Protein AF-A0AAV7S8W4-F1 (afdb_monomer_lite)

Structure (mmCIF, N/CA/C/O backbone):
data_AF-A0AAV7S8W4-F1
#
_entry.id   AF-A0AAV7S8W4-F1
#
loop_
_atom_site.group_PDB
_atom_site.id
_atom_site.type_symbol
_atom_site.label_atom_id
_atom_site.label_alt_id
_atom_site.label_comp_id
_atom_site.label_asym_id
_atom_site.label_entity_id
_atom_site.label_seq_id
_atom_site.pdbx_PDB_ins_code
_atom_site.Cartn_x
_atom_site.Cartn_y
_atom_site.Cartn_z
_atom_site.occupancy
_atom_site.B_iso_or_equiv
_atom_site.auth_seq_id
_atom_site.auth_comp_id
_atom_site.auth_asym_id
_atom_site.auth_atom_id
_atom_site.pdbx_PDB_model_num
ATOM 1 N N . MET A 1 1 ? 20.329 -36.989 3.724 1.00 53.22 1 MET A N 1
ATOM 2 C CA . MET A 1 1 ? 20.833 -35.812 2.983 1.00 53.22 1 MET A CA 1
ATOM 3 C C . MET A 1 1 ? 22.080 -35.311 3.698 1.00 53.22 1 MET A C 1
ATOM 5 O O . MET A 1 1 ? 21.966 -34.797 4.799 1.00 53.22 1 MET A O 1
ATOM 9 N N . HIS A 1 2 ? 23.264 -35.614 3.162 1.00 46.91 2 HIS A N 1
ATOM 10 C CA . HIS A 1 2 ? 24.560 -35.291 3.770 1.00 46.91 2 HIS A CA 1
ATOM 11 C C . HIS A 1 2 ? 25.061 -33.942 3.246 1.00 46.91 2 HIS A C 1
ATOM 13 O O . HIS A 1 2 ? 25.363 -33.814 2.063 1.00 46.91 2 HIS A O 1
ATOM 19 N N . THR A 1 3 ? 25.165 -32.946 4.121 1.00 57.41 3 THR A N 1
ATOM 20 C CA . THR A 1 3 ? 25.827 -31.671 3.828 1.00 57.41 3 THR A CA 1
ATOM 21 C C . THR A 1 3 ? 27.307 -31.786 4.183 1.00 57.41 3 THR A C 1
ATOM 23 O O . THR A 1 3 ? 27.656 -31.906 5.356 1.00 57.41 3 THR A O 1
ATOM 26 N N . LYS A 1 4 ? 28.176 -31.775 3.167 1.00 61.81 4 LYS A N 1
ATOM 27 C CA . LYS A 1 4 ? 29.631 -31.656 3.340 1.00 61.81 4 LYS A CA 1
ATOM 28 C C . LYS A 1 4 ? 29.980 -30.234 3.814 1.00 61.81 4 LYS A C 1
ATOM 30 O O . LYS A 1 4 ? 29.488 -29.285 3.205 1.00 61.81 4 LYS A O 1
ATOM 35 N N . PRO A 1 5 ? 30.830 -30.066 4.840 1.00 67.44 5 PRO A N 1
ATOM 36 C CA . PRO A 1 5 ? 31.349 -28.755 5.214 1.00 67.44 5 PRO A CA 1
ATOM 37 C C . PRO A 1 5 ? 32.408 -28.291 4.199 1.00 67.44 5 PRO A C 1
ATOM 39 O O . PRO A 1 5 ? 33.306 -29.056 3.843 1.00 67.44 5 PRO A O 1
ATOM 42 N N . MET A 1 6 ? 32.297 -27.045 3.724 1.00 61.41 6 MET A N 1
ATOM 43 C CA . MET A 1 6 ? 33.371 -26.372 2.986 1.00 61.41 6 MET A CA 1
ATOM 44 C C . MET A 1 6 ? 34.471 -25.974 3.972 1.00 61.41 6 MET A C 1
ATOM 46 O O . MET A 1 6 ? 34.206 -25.270 4.946 1.00 61.41 6 MET A O 1
ATOM 50 N N . GLY A 1 7 ? 35.687 -26.455 3.718 1.00 66.81 7 GLY A N 1
ATOM 51 C CA . GLY A 1 7 ? 36.888 -26.050 4.442 1.00 66.81 7 GLY A CA 1
ATOM 52 C C . GLY A 1 7 ? 37.357 -24.637 4.065 1.00 66.81 7 GLY A C 1
ATOM 53 O O . GLY A 1 7 ? 36.869 -24.066 3.085 1.00 66.81 7 GLY A O 1
ATOM 54 N N . PRO A 1 8 ? 38.287 -24.070 4.853 1.00 66.62 8 PRO A N 1
ATOM 55 C CA . PRO A 1 8 ? 38.781 -22.713 4.673 1.00 66.62 8 PRO A CA 1
ATOM 56 C C . PRO A 1 8 ? 39.646 -22.581 3.412 1.00 66.62 8 PRO A C 1
ATOM 58 O O . PRO A 1 8 ? 40.368 -23.498 3.023 1.00 66.62 8 PRO A O 1
ATOM 61 N N . LEU A 1 9 ? 39.519 -21.419 2.772 1.00 62.81 9 LEU A N 1
ATOM 62 C CA . LEU A 1 9 ? 40.219 -21.020 1.558 1.00 62.81 9 LEU A CA 1
ATOM 63 C C . LEU A 1 9 ? 41.680 -20.707 1.918 1.00 62.81 9 LEU A C 1
ATOM 65 O O . LEU A 1 9 ? 41.963 -19.662 2.495 1.00 62.81 9 LEU A O 1
ATOM 69 N N . GLU A 1 10 ? 42.579 -21.646 1.636 1.00 59.88 10 GLU A N 1
ATOM 70 C CA . GLU A 1 10 ? 44.024 -21.473 1.803 1.00 59.88 10 GLU A CA 1
ATOM 71 C C . GLU A 1 10 ? 44.540 -20.333 0.905 1.00 59.88 10 GLU A C 1
ATOM 73 O O . GLU A 1 10 ? 44.268 -20.295 -0.300 1.00 59.88 10 GLU A O 1
ATOM 78 N N . ASP A 1 11 ? 45.303 -19.418 1.508 1.00 61.19 11 ASP A N 1
ATOM 79 C CA . ASP A 1 11 ? 45.989 -18.303 0.858 1.00 61.19 11 ASP A CA 1
ATOM 80 C C . ASP A 1 11 ? 47.021 -18.813 -0.163 1.00 61.19 11 ASP A C 1
ATOM 82 O O . ASP A 1 11 ? 48.164 -19.165 0.147 1.00 61.19 11 ASP A O 1
ATOM 86 N N . GLY A 1 12 ? 46.601 -18.848 -1.427 1.00 60.50 12 GLY A N 1
ATOM 87 C CA . GLY A 1 12 ? 47.425 -19.221 -2.569 1.00 60.50 12 GLY A CA 1
ATOM 88 C C . GLY A 1 12 ? 48.535 -18.205 -2.836 1.00 60.50 12 GLY A C 1
ATOM 89 O O . GLY A 1 12 ? 48.339 -17.204 -3.526 1.00 60.50 12 GLY A O 1
ATOM 90 N N . LYS A 1 13 ? 49.737 -18.503 -2.339 1.00 71.56 13 LYS A N 1
ATOM 91 C CA . LYS A 1 13 ? 50.995 -17.870 -2.753 1.00 71.56 13 LYS A CA 1
ATOM 92 C C . LYS A 1 13 ? 51.147 -17.976 -4.284 1.00 71.56 13 LYS A C 1
ATOM 94 O O . LYS A 1 13 ? 51.080 -19.088 -4.812 1.00 71.56 13 LYS A O 1
ATOM 99 N N . PRO A 1 14 ? 51.362 -16.867 -5.018 1.00 73.19 14 PRO A N 1
ATOM 100 C CA . PRO A 1 14 ? 51.484 -16.923 -6.469 1.00 73.19 14 PRO A CA 1
ATOM 101 C C . PRO A 1 14 ? 52.743 -17.709 -6.878 1.00 73.19 14 PRO A C 1
ATOM 103 O O . PRO A 1 14 ? 53.791 -17.559 -6.238 1.00 73.19 14 PRO A O 1
ATOM 106 N N . PRO A 1 15 ? 52.670 -18.538 -7.936 1.00 73.38 15 PRO A N 1
ATOM 107 C CA . PRO A 1 15 ? 53.816 -19.303 -8.407 1.00 73.38 15 PRO A CA 1
ATOM 108 C C . PRO A 1 15 ? 54.928 -18.375 -8.932 1.00 73.38 15 PRO A C 1
ATOM 110 O O . PRO A 1 15 ? 54.644 -17.288 -9.451 1.00 73.38 15 PRO A O 1
ATOM 113 N N . PRO A 1 16 ? 56.205 -18.780 -8.805 1.00 69.56 16 PRO A N 1
ATOM 114 C CA . PRO A 1 16 ? 57.336 -17.999 -9.287 1.00 69.56 16 PRO A CA 1
ATOM 115 C C . PRO A 1 16 ? 57.263 -17.834 -10.809 1.00 69.56 16 PRO A C 1
ATOM 117 O O . PRO A 1 16 ? 57.054 -18.793 -11.552 1.00 69.56 16 PRO A O 1
ATOM 120 N N . ARG A 1 17 ? 57.437 -16.592 -11.271 1.00 64.19 17 ARG A N 1
ATOM 121 C CA . ARG A 1 17 ? 57.483 -16.243 -12.694 1.00 64.19 17 ARG A CA 1
ATOM 122 C C . ARG A 1 17 ? 58.735 -16.872 -13.308 1.00 64.19 17 ARG A C 1
ATOM 124 O O . ARG A 1 17 ? 59.846 -16.480 -12.963 1.00 64.19 17 ARG A O 1
ATOM 131 N N . GLY A 1 18 ? 58.548 -17.860 -14.180 1.00 67.06 18 GLY A N 1
ATOM 132 C CA . GLY A 1 18 ? 59.633 -18.447 -14.964 1.00 67.06 18 GLY A CA 1
ATOM 133 C C . GLY A 1 18 ? 60.236 -17.438 -15.956 1.00 67.06 18 GLY A C 1
ATOM 134 O O . GLY A 1 18 ? 59.577 -16.450 -16.294 1.00 67.06 18 GLY A O 1
ATOM 135 N N . PRO A 1 19 ? 61.476 -17.659 -16.431 1.00 60.72 19 PRO A N 1
ATOM 136 C CA . PRO A 1 19 ? 62.127 -16.776 -17.390 1.00 60.72 19 PRO A CA 1
ATOM 137 C C . PRO A 1 19 ? 61.384 -16.824 -18.727 1.00 60.72 19 PRO A C 1
ATOM 139 O O . PRO A 1 19 ? 61.223 -17.893 -19.317 1.00 60.72 19 PRO A O 1
ATOM 142 N N . CYS A 1 20 ? 60.932 -15.666 -19.207 1.00 52.28 20 CYS A N 1
ATOM 143 C CA . CYS A 1 20 ? 60.356 -15.542 -20.540 1.00 52.28 20 CYS A CA 1
ATOM 144 C C . CYS A 1 20 ? 61.414 -15.912 -21.597 1.00 52.28 20 CYS A C 1
ATOM 146 O O . CYS A 1 20 ? 62.483 -15.296 -21.606 1.00 52.28 20 CYS A O 1
ATOM 148 N N . PRO A 1 21 ? 61.142 -16.859 -22.511 1.00 56.59 21 PRO A N 1
ATOM 149 C CA . PRO A 1 21 ? 62.019 -17.100 -23.644 1.00 56.59 21 PRO A CA 1
ATOM 150 C C . PRO A 1 21 ? 61.952 -15.891 -24.580 1.00 56.59 21 PRO A C 1
ATOM 152 O O . PRO A 1 21 ? 60.915 -15.584 -25.169 1.00 56.59 21 PRO A O 1
ATOM 155 N N . SER A 1 22 ? 63.076 -15.189 -24.704 1.00 57.00 22 SER A N 1
ATOM 156 C CA . SER A 1 22 ? 63.285 -14.146 -25.700 1.00 57.00 22 SER A CA 1
ATOM 157 C C . SER A 1 22 ? 63.308 -14.780 -27.093 1.00 57.00 22 SER A C 1
ATOM 159 O O . SER A 1 22 ? 64.359 -15.180 -27.597 1.00 57.00 22 SER A O 1
ATOM 161 N N . LEU A 1 23 ? 62.138 -14.898 -27.715 1.00 54.09 23 LEU A N 1
ATOM 162 C CA . LEU A 1 23 ? 62.011 -15.225 -29.130 1.00 54.09 23 LEU A CA 1
ATOM 163 C C . LEU A 1 23 ? 62.377 -13.988 -29.954 1.00 54.09 23 LEU A C 1
ATOM 165 O O . LEU A 1 23 ? 61.545 -13.138 -30.260 1.00 54.09 23 LEU A O 1
ATOM 169 N N . ALA A 1 24 ? 63.657 -13.896 -30.304 1.00 59.16 24 ALA A N 1
ATOM 170 C CA . ALA A 1 24 ? 64.147 -13.016 -31.349 1.00 59.16 24 ALA A CA 1
ATOM 171 C C . ALA A 1 24 ? 63.653 -13.534 -32.711 1.00 59.16 24 ALA A C 1
ATOM 173 O O . ALA A 1 24 ? 64.338 -14.307 -33.374 1.00 59.16 24 ALA A O 1
ATOM 174 N N . ASN A 1 25 ? 62.460 -13.107 -33.124 1.00 57.91 25 ASN A N 1
ATOM 175 C CA . ASN A 1 25 ? 61.982 -13.266 -34.494 1.00 57.91 25 ASN A CA 1
ATOM 176 C C . ASN A 1 25 ? 62.009 -11.895 -35.180 1.00 57.91 25 ASN A C 1
ATOM 178 O O . ASN A 1 25 ? 61.099 -11.082 -35.041 1.00 57.91 25 ASN A O 1
ATOM 182 N N . LYS A 1 26 ? 63.101 -11.615 -35.901 1.00 59.44 26 LYS A N 1
ATOM 183 C CA . LYS A 1 26 ? 63.160 -10.526 -36.883 1.00 59.44 26 LYS A CA 1
ATOM 184 C C . LYS A 1 26 ? 62.463 -11.022 -38.148 1.00 59.44 26 LYS A C 1
ATOM 186 O O . LYS A 1 26 ? 63.092 -11.658 -38.985 1.00 59.44 26 LYS A O 1
ATOM 191 N N . GLY A 1 27 ? 61.167 -10.754 -38.262 1.00 56.59 27 GLY A N 1
ATOM 192 C CA . GLY A 1 27 ? 60.356 -11.197 -39.392 1.00 56.59 27 GLY A CA 1
ATOM 193 C C . GLY A 1 27 ? 59.124 -10.324 -39.585 1.00 56.59 27 GLY A C 1
ATOM 194 O O . GLY A 1 27 ? 58.032 -10.715 -39.210 1.00 56.59 27 GLY A O 1
ATOM 195 N N . GLN A 1 28 ? 59.339 -9.139 -40.160 1.00 55.56 28 GLN A N 1
ATOM 196 C CA . GLN A 1 28 ? 58.383 -8.432 -41.021 1.00 55.56 28 GLN A CA 1
ATOM 197 C C . GLN A 1 28 ? 56.935 -8.311 -40.489 1.00 55.56 28 GLN A C 1
ATOM 199 O O . GLN A 1 28 ? 55.994 -8.870 -41.047 1.00 55.56 28 GLN A O 1
ATOM 204 N N . GLU A 1 29 ? 56.740 -7.507 -39.440 1.00 52.06 29 GLU A N 1
ATOM 205 C CA . GLU A 1 29 ? 55.409 -7.032 -39.042 1.00 52.06 29 GLU A CA 1
ATOM 206 C C . GLU A 1 29 ? 54.925 -5.964 -40.035 1.00 52.06 29 GLU A C 1
ATOM 208 O O . GLU A 1 29 ? 55.327 -4.800 -39.991 1.00 52.06 29 GLU A O 1
ATOM 213 N N . GLY A 1 30 ? 54.068 -6.368 -40.973 1.00 60.91 30 GLY A N 1
ATOM 214 C CA . GLY A 1 30 ? 53.261 -5.426 -41.746 1.00 60.91 30 GLY A CA 1
ATOM 215 C C . GLY A 1 30 ? 52.264 -4.685 -40.833 1.00 60.91 30 GLY A C 1
ATOM 216 O O . GLY A 1 30 ? 51.792 -5.267 -39.854 1.00 60.91 30 GLY A O 1
ATOM 217 N N . PRO A 1 31 ? 51.891 -3.426 -41.134 1.00 58.91 31 PRO A N 1
ATOM 218 C CA . PRO A 1 31 ? 51.089 -2.552 -40.263 1.00 58.91 31 PRO A CA 1
ATOM 219 C C . PRO A 1 31 ? 49.585 -2.914 -40.200 1.00 58.91 31 PRO A C 1
ATOM 221 O O . PRO A 1 31 ? 48.725 -2.039 -40.266 1.00 58.91 31 PRO A O 1
ATOM 224 N N . VAL A 1 32 ? 49.233 -4.199 -40.082 1.00 58.59 32 VAL A N 1
ATOM 225 C CA . VAL A 1 32 ? 47.847 -4.689 -40.251 1.00 58.59 32 VAL A CA 1
ATOM 226 C C . VAL A 1 32 ? 47.126 -4.984 -38.922 1.00 58.59 32 VAL A C 1
ATOM 228 O O . VAL A 1 32 ? 45.905 -5.101 -38.892 1.00 58.59 32 VAL A O 1
ATOM 231 N N . THR A 1 33 ? 47.811 -5.037 -37.779 1.00 62.31 33 THR A N 1
ATOM 232 C CA . THR A 1 33 ? 47.194 -5.549 -36.535 1.00 62.31 33 THR A CA 1
ATOM 233 C C . THR A 1 33 ? 46.491 -4.498 -35.669 1.00 62.31 33 THR A C 1
ATOM 235 O O . THR A 1 33 ? 45.526 -4.827 -34.979 1.00 62.31 33 THR A O 1
ATOM 238 N N . ARG A 1 34 ? 46.899 -3.222 -35.714 1.00 65.06 34 ARG A N 1
ATOM 239 C CA . ARG A 1 34 ? 46.302 -2.175 -34.859 1.00 65.06 34 ARG A CA 1
ATOM 240 C C . ARG A 1 34 ? 44.915 -1.733 -35.331 1.00 65.06 34 ARG A C 1
ATOM 242 O O . ARG A 1 34 ? 44.001 -1.617 -34.521 1.00 65.06 34 ARG A O 1
ATOM 249 N N . SER A 1 35 ? 44.746 -1.549 -36.640 1.00 76.50 35 SER A N 1
ATOM 250 C CA . SER A 1 35 ? 43.485 -1.069 -37.221 1.00 76.50 35 SER A CA 1
ATOM 251 C C . SER A 1 35 ? 42.341 -2.074 -37.041 1.00 76.50 35 SER A C 1
ATOM 253 O O . SER A 1 35 ? 41.224 -1.688 -36.708 1.00 76.50 35 SER A O 1
ATOM 255 N N . PHE A 1 36 ? 42.619 -3.374 -37.170 1.00 81.50 36 PHE A N 1
ATOM 256 C CA . PHE A 1 36 ? 41.597 -4.410 -37.025 1.00 81.50 36 PHE A CA 1
ATOM 257 C C . PHE A 1 36 ? 41.031 -4.499 -35.597 1.00 81.50 36 PHE A C 1
ATOM 259 O O . PHE A 1 36 ? 39.819 -4.602 -35.413 1.00 81.50 36 PHE A O 1
ATOM 266 N N . MET A 1 37 ? 41.888 -4.397 -34.575 1.00 83.62 37 MET A N 1
ATOM 267 C CA . MET A 1 37 ? 41.447 -4.433 -33.175 1.00 83.62 37 MET A CA 1
ATOM 268 C C . MET A 1 37 ? 40.575 -3.224 -32.815 1.00 83.62 37 MET A C 1
ATOM 270 O O . MET A 1 37 ? 39.579 -3.382 -32.112 1.00 83.62 37 MET A O 1
ATOM 274 N N . GLU A 1 38 ? 40.890 -2.032 -33.327 1.00 85.56 38 GLU A N 1
ATOM 275 C CA . GLU A 1 38 ? 40.069 -0.830 -33.115 1.00 85.56 38 GLU A CA 1
ATOM 276 C C . GLU A 1 38 ? 38.664 -0.978 -33.734 1.00 85.56 38 GLU A C 1
ATOM 278 O O . GLU A 1 38 ? 37.666 -0.597 -33.113 1.00 85.56 38 GLU A O 1
ATOM 283 N N . VAL A 1 39 ? 38.552 -1.616 -34.904 1.00 88.31 39 VAL A N 1
ATOM 284 C CA . VAL A 1 39 ? 37.254 -1.930 -35.533 1.00 88.31 39 VAL A CA 1
ATOM 285 C C . VAL A 1 39 ? 36.447 -2.931 -34.695 1.00 88.31 39 VAL A C 1
ATOM 287 O O . VAL A 1 39 ? 35.249 -2.740 -34.485 1.00 88.31 39 VAL A O 1
ATOM 290 N N . LEU A 1 40 ? 37.087 -3.971 -34.152 1.00 90.75 40 LEU A N 1
ATOM 291 C CA . LEU A 1 40 ? 36.401 -4.932 -33.282 1.00 90.75 40 LEU A CA 1
ATOM 292 C C . LEU A 1 40 ? 35.930 -4.299 -31.968 1.00 90.75 40 LEU A C 1
ATOM 294 O O . LEU A 1 40 ? 34.795 -4.532 -31.551 1.00 90.75 40 LEU A O 1
ATOM 298 N N . PHE A 1 41 ? 36.760 -3.469 -31.328 1.00 91.69 41 PHE A N 1
ATOM 299 C CA . PHE A 1 41 ? 36.380 -2.788 -30.088 1.00 91.69 41 PHE A CA 1
ATOM 300 C C . PHE A 1 41 ? 35.234 -1.800 -30.299 1.00 91.69 41 PHE A C 1
ATOM 302 O O . PHE A 1 41 ? 34.305 -1.768 -29.492 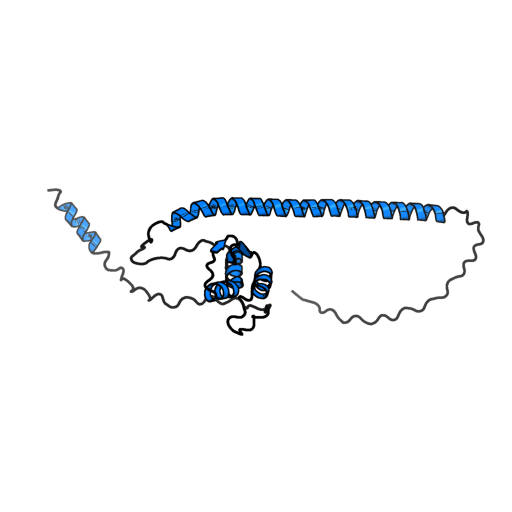1.00 91.69 41 PHE A O 1
ATOM 309 N N . THR A 1 42 ? 35.265 -1.021 -31.382 1.00 91.56 42 THR A N 1
ATOM 310 C CA . THR A 1 42 ? 34.176 -0.089 -31.711 1.00 91.56 42 THR A CA 1
ATOM 311 C C . THR A 1 42 ? 32.881 -0.832 -32.034 1.00 91.56 42 THR A C 1
ATOM 313 O O . THR A 1 42 ? 31.827 -0.458 -31.520 1.00 91.56 42 THR A O 1
ATOM 316 N N . SER A 1 43 ? 32.946 -1.933 -32.792 1.00 93.19 43 SER A N 1
ATOM 317 C CA . SER A 1 43 ? 31.782 -2.788 -33.062 1.00 93.19 43 SER A CA 1
ATOM 318 C C . SER A 1 43 ? 31.196 -3.394 -31.782 1.00 93.19 43 SER A C 1
ATOM 320 O O . SER A 1 43 ? 29.991 -3.282 -31.546 1.00 93.19 43 SER A O 1
ATOM 322 N N . LEU A 1 44 ? 32.034 -3.961 -30.907 1.00 95.56 44 LEU A N 1
ATOM 323 C CA . LEU A 1 44 ? 31.591 -4.514 -29.626 1.00 95.56 44 LEU A CA 1
ATOM 324 C C . LEU A 1 44 ? 30.974 -3.436 -28.729 1.00 95.56 44 LEU A C 1
ATOM 326 O O . LEU A 1 44 ? 29.918 -3.659 -28.137 1.00 95.56 44 LEU A O 1
ATOM 330 N N . HIS A 1 45 ? 31.603 -2.261 -28.645 1.00 94.25 45 HIS A N 1
ATOM 331 C CA . HIS A 1 45 ? 31.083 -1.150 -27.855 1.00 94.25 45 HIS A CA 1
ATOM 332 C C . HIS A 1 45 ? 29.708 -0.711 -28.358 1.00 94.25 45 HIS A C 1
ATOM 334 O O . HIS A 1 45 ? 28.785 -0.564 -27.560 1.00 94.25 45 HIS A O 1
ATOM 340 N N . ASN A 1 46 ? 29.545 -0.572 -29.674 1.00 94.81 46 ASN A N 1
ATOM 341 C CA . ASN A 1 46 ? 28.264 -0.216 -30.275 1.00 94.81 46 ASN A CA 1
ATOM 342 C C . ASN A 1 46 ? 27.190 -1.263 -29.963 1.00 94.81 46 ASN A C 1
ATOM 344 O O . ASN A 1 46 ? 26.107 -0.892 -29.518 1.00 94.81 46 ASN A O 1
ATOM 348 N N . ASN A 1 47 ? 27.504 -2.555 -30.086 1.00 96.56 47 ASN A N 1
ATOM 349 C CA . ASN A 1 47 ? 26.568 -3.630 -29.747 1.00 96.56 47 ASN A CA 1
ATOM 350 C C . ASN A 1 47 ? 26.147 -3.582 -28.270 1.00 96.56 47 ASN A C 1
ATOM 352 O O . ASN A 1 47 ? 24.961 -3.686 -27.966 1.00 96.56 47 ASN A O 1
ATOM 356 N N . ILE A 1 48 ? 27.093 -3.356 -27.350 1.00 97.25 48 ILE A N 1
ATOM 357 C CA . ILE A 1 48 ? 26.797 -3.216 -25.916 1.00 97.25 48 ILE A CA 1
ATOM 358 C C . ILE A 1 48 ? 25.890 -2.007 -25.660 1.00 97.25 48 ILE A C 1
ATOM 360 O O . ILE A 1 48 ? 24.946 -2.101 -24.873 1.00 97.25 48 ILE A O 1
ATOM 364 N N . GLN A 1 49 ? 26.143 -0.873 -26.320 1.00 96.62 49 GLN A N 1
ATOM 365 C CA . GLN A 1 49 ? 25.298 0.313 -26.167 1.00 96.62 49 GLN A CA 1
ATOM 366 C C . GLN A 1 49 ? 23.891 0.094 -26.725 1.00 96.62 49 GLN A C 1
ATOM 368 O O . GLN A 1 49 ? 22.933 0.575 -26.122 1.00 96.62 49 GLN A O 1
ATOM 373 N N . THR A 1 50 ? 23.753 -0.641 -27.829 1.00 96.50 50 THR A N 1
ATOM 374 C CA . THR A 1 50 ? 22.447 -1.009 -28.389 1.00 96.50 50 THR A CA 1
ATOM 375 C C . THR A 1 50 ? 21.670 -1.888 -27.413 1.00 96.50 50 THR A C 1
ATOM 377 O O . THR A 1 50 ? 20.594 -1.491 -26.983 1.00 96.50 50 THR A O 1
ATOM 380 N N . VAL A 1 51 ? 22.264 -2.985 -26.927 1.00 96.75 51 VAL A N 1
ATOM 381 C CA . VAL A 1 51 ? 21.609 -3.884 -25.954 1.00 96.75 51 VAL A CA 1
ATOM 382 C C . VAL A 1 51 ? 21.208 -3.142 -24.678 1.00 96.75 51 VAL A C 1
ATOM 384 O O . VAL A 1 51 ? 20.117 -3.339 -24.146 1.00 96.75 51 VAL A O 1
ATOM 387 N N . LYS A 1 52 ? 22.070 -2.247 -24.181 1.00 97.31 52 LYS A N 1
ATOM 388 C CA . LYS A 1 52 ? 21.760 -1.426 -23.006 1.00 97.31 52 LYS A CA 1
ATOM 389 C C . LYS A 1 52 ? 20.557 -0.512 -23.249 1.00 97.31 52 LYS A C 1
ATOM 391 O O . LYS A 1 52 ? 19.740 -0.332 -22.344 1.00 97.31 52 LYS A O 1
ATOM 396 N N . LYS A 1 53 ? 20.465 0.098 -24.435 1.00 96.50 53 LYS A N 1
ATOM 397 C CA . LYS A 1 53 ? 19.328 0.950 -24.803 1.00 96.50 53 LYS A CA 1
ATOM 398 C C . LYS A 1 53 ? 18.050 0.128 -24.882 1.00 96.50 53 LYS A C 1
ATOM 400 O O . LYS A 1 53 ? 17.088 0.524 -24.230 1.00 96.50 53 LYS A O 1
ATOM 405 N N . ASP A 1 54 ? 18.076 -1.007 -25.570 1.00 97.31 54 ASP A N 1
ATOM 406 C CA . ASP A 1 54 ? 16.910 -1.881 -25.734 1.00 97.31 54 ASP A CA 1
ATOM 407 C C . ASP A 1 54 ? 16.388 -2.351 -24.369 1.00 97.31 54 ASP A C 1
ATOM 409 O O . ASP A 1 54 ? 15.238 -2.097 -24.022 1.00 97.31 54 ASP A O 1
ATOM 413 N N . LEU A 1 55 ? 17.272 -2.844 -23.493 1.00 96.75 55 LEU A N 1
ATOM 414 C CA . LEU A 1 55 ? 16.892 -3.249 -22.135 1.00 96.75 55 LEU A CA 1
ATOM 415 C C . LEU A 1 55 ? 16.289 -2.096 -21.311 1.00 96.75 55 LEU A C 1
ATOM 417 O O . LEU A 1 55 ? 15.376 -2.296 -20.512 1.00 96.75 55 LEU A O 1
ATOM 421 N N . SER A 1 56 ? 16.787 -0.867 -21.485 1.00 96.19 56 SER A N 1
ATOM 422 C CA . SER A 1 56 ? 16.233 0.310 -20.798 1.00 96.19 56 SER A CA 1
ATOM 423 C C . SER A 1 56 ? 14.847 0.714 -21.310 1.00 96.19 56 SER A C 1
ATOM 425 O O . SER A 1 56 ? 14.097 1.386 -20.595 1.00 96.19 56 SER A O 1
ATOM 427 N N . VAL A 1 57 ? 14.523 0.376 -22.559 1.00 97.50 57 VAL A N 1
ATOM 428 C CA . VAL A 1 57 ? 13.196 0.588 -23.142 1.00 97.50 57 VAL A CA 1
ATOM 429 C C . VAL A 1 57 ? 12.244 -0.459 -22.575 1.00 97.50 57 VAL A C 1
ATOM 431 O O . VAL A 1 57 ? 11.237 -0.072 -21.981 1.00 97.50 57 VAL A O 1
ATOM 434 N N . ASP A 1 58 ? 12.632 -1.733 -22.610 1.00 96.81 58 ASP A N 1
ATOM 435 C CA . ASP A 1 58 ? 11.827 -2.843 -22.089 1.00 96.81 58 ASP A CA 1
ATOM 436 C C . ASP A 1 58 ? 11.511 -2.669 -20.597 1.00 96.81 58 ASP A C 1
ATOM 438 O O . ASP A 1 58 ? 10.370 -2.825 -20.165 1.00 96.81 58 ASP A O 1
ATOM 442 N N . LEU A 1 59 ? 12.496 -2.261 -19.787 1.00 94.94 59 LEU A N 1
ATOM 443 C CA . LEU A 1 59 ? 12.275 -2.005 -18.359 1.00 94.94 59 LEU A CA 1
ATOM 444 C C . LEU A 1 59 ? 11.264 -0.880 -18.112 1.00 94.94 59 LEU A C 1
ATOM 446 O O . LEU A 1 59 ? 10.464 -0.971 -17.179 1.00 94.94 59 LEU A O 1
ATOM 450 N N . ARG A 1 60 ? 11.275 0.173 -18.937 1.00 93.19 60 ARG A N 1
ATOM 451 C CA . ARG A 1 60 ? 10.294 1.264 -18.837 1.00 93.19 60 ARG A CA 1
ATOM 452 C C . ARG A 1 60 ? 8.903 0.812 -19.270 1.00 93.19 60 ARG A C 1
ATOM 454 O O . ARG A 1 60 ? 7.919 1.247 -18.678 1.00 93.19 60 ARG A O 1
ATOM 461 N N . GLU A 1 61 ? 8.814 -0.060 -20.267 1.00 96.31 61 GLU A N 1
ATOM 462 C CA . GLU A 1 61 ? 7.545 -0.650 -20.693 1.00 96.31 61 GLU A CA 1
ATOM 463 C C . GLU A 1 61 ? 6.949 -1.545 -19.602 1.00 96.31 61 GLU A C 1
ATOM 465 O O . GLU A 1 61 ? 5.787 -1.374 -19.239 1.00 96.31 61 GLU A O 1
ATOM 470 N N . VAL A 1 62 ? 7.758 -2.414 -18.990 1.00 95.25 62 VAL A N 1
ATOM 471 C CA . VAL A 1 62 ? 7.325 -3.242 -17.853 1.00 95.25 62 VAL A CA 1
ATOM 472 C C . VAL A 1 62 ? 6.845 -2.374 -16.688 1.00 95.25 62 VAL A C 1
ATOM 474 O O . VAL A 1 62 ? 5.804 -2.665 -16.101 1.00 95.25 62 VAL A O 1
ATOM 477 N N . GLN A 1 63 ? 7.558 -1.290 -16.366 1.00 92.25 63 GLN A N 1
ATOM 478 C CA . GLN A 1 63 ? 7.135 -0.351 -15.321 1.00 92.25 63 GLN A CA 1
ATOM 479 C C . GLN A 1 63 ? 5.775 0.284 -15.628 1.00 92.25 63 GLN A C 1
ATOM 481 O O . GLN A 1 63 ? 4.911 0.306 -14.753 1.00 92.25 63 GLN A O 1
ATOM 486 N N . ARG A 1 64 ? 5.560 0.736 -16.870 1.00 92.44 64 ARG A N 1
ATOM 487 C CA . ARG A 1 64 ? 4.277 1.305 -17.303 1.00 92.44 64 ARG A CA 1
ATOM 488 C C . ARG A 1 64 ? 3.146 0.278 -17.221 1.00 92.44 64 ARG A C 1
ATOM 490 O O . ARG A 1 64 ? 2.080 0.588 -16.702 1.00 92.44 64 ARG A O 1
ATOM 497 N N . ASN A 1 65 ? 3.389 -0.948 -17.678 1.00 93.75 65 ASN A N 1
ATOM 498 C CA . ASN A 1 65 ? 2.384 -2.011 -17.650 1.00 93.75 65 ASN A CA 1
ATOM 499 C C . ASN A 1 65 ? 2.001 -2.387 -16.209 1.00 93.75 65 ASN A C 1
ATOM 501 O O . ASN A 1 65 ? 0.834 -2.648 -15.927 1.00 93.75 65 ASN A O 1
ATOM 505 N N . LEU A 1 66 ? 2.959 -2.387 -15.275 1.00 90.62 66 LEU A N 1
ATOM 506 C CA . LEU A 1 66 ? 2.678 -2.616 -13.855 1.00 90.62 66 LEU A CA 1
ATOM 507 C C . LEU A 1 66 ? 1.843 -1.489 -13.232 1.00 90.62 66 LEU A C 1
ATOM 509 O O . LEU A 1 66 ? 0.965 -1.774 -12.417 1.00 90.62 66 LEU A O 1
ATOM 513 N N . GLU A 1 67 ? 2.093 -0.237 -13.616 1.00 86.06 67 GLU A N 1
ATOM 514 C CA . GLU A 1 67 ? 1.285 0.911 -13.192 1.00 86.06 67 GLU A CA 1
ATOM 515 C C . GLU A 1 67 ? -0.154 0.798 -13.721 1.00 86.06 67 GLU A C 1
ATOM 517 O O . GLU A 1 67 ? -1.100 0.854 -12.935 1.00 86.06 67 GLU A O 1
ATOM 522 N N . GLU A 1 68 ? -0.324 0.493 -15.012 1.00 92.69 68 GLU A N 1
ATOM 523 C CA . GLU A 1 68 ? -1.643 0.294 -15.628 1.00 92.69 68 GLU A CA 1
ATOM 524 C C . GLU A 1 68 ? -2.421 -0.860 -14.975 1.00 92.69 68 GLU A C 1
ATOM 526 O O . GLU A 1 68 ? -3.606 -0.728 -14.659 1.00 92.69 68 GLU A O 1
ATOM 531 N N . ILE A 1 69 ? -1.767 -2.002 -14.734 1.00 91.06 69 ILE A N 1
ATOM 532 C CA . ILE A 1 69 ? -2.392 -3.130 -14.033 1.00 91.06 69 ILE A CA 1
ATOM 533 C C . ILE A 1 69 ? -2.795 -2.710 -12.614 1.00 91.06 69 ILE A C 1
ATOM 535 O O . ILE A 1 69 ? -3.891 -3.055 -12.170 1.00 91.06 69 ILE A O 1
ATOM 539 N N . GLY A 1 70 ? -1.958 -1.938 -11.914 1.00 82.38 70 GLY A N 1
ATOM 540 C CA . GLY A 1 70 ? -2.271 -1.406 -10.587 1.00 82.38 70 GLY A CA 1
ATOM 541 C C . GLY A 1 70 ? -3.509 -0.503 -10.572 1.00 82.38 70 GLY A C 1
ATOM 542 O O . GLY A 1 70 ? -4.352 -0.617 -9.672 1.00 82.38 70 GLY A O 1
ATOM 543 N N . ASP A 1 71 ? -3.662 0.342 -11.589 1.00 81.69 71 ASP A N 1
ATOM 544 C CA . ASP A 1 71 ? -4.827 1.213 -11.755 1.00 81.69 71 ASP A CA 1
ATOM 545 C C . ASP A 1 71 ? -6.090 0.419 -12.100 1.00 81.69 71 ASP A C 1
ATOM 547 O O . ASP A 1 71 ? -7.151 0.641 -11.509 1.00 81.69 71 ASP A O 1
ATOM 551 N N . ARG A 1 72 ? -5.981 -0.570 -12.996 1.00 85.25 72 ARG A N 1
ATOM 552 C CA . ARG A 1 72 ? -7.098 -1.456 -13.364 1.00 85.25 72 ARG A CA 1
ATOM 553 C C . ARG A 1 72 ? -7.588 -2.283 -12.181 1.00 85.25 72 ARG A C 1
ATOM 555 O O . ARG A 1 72 ? -8.797 -2.373 -11.969 1.00 85.25 72 ARG A O 1
ATOM 562 N N . VAL A 1 73 ? -6.672 -2.857 -11.401 1.00 81.69 73 VAL A N 1
ATOM 563 C CA . VAL A 1 73 ? -7.010 -3.586 -10.170 1.00 81.69 73 VAL A CA 1
ATOM 564 C C . VAL A 1 73 ? -7.693 -2.645 -9.181 1.00 81.69 73 VAL A C 1
ATOM 566 O O . VAL A 1 73 ? -8.778 -2.965 -8.702 1.00 81.69 73 VAL A O 1
ATOM 569 N N . SER A 1 74 ? -7.147 -1.441 -8.971 1.00 73.12 74 SER A N 1
ATOM 570 C CA . SER A 1 74 ? -7.782 -0.435 -8.110 1.00 73.12 74 SER A CA 1
ATOM 571 C C . SER A 1 74 ? -9.215 -0.117 -8.571 1.00 73.12 74 SER A C 1
ATOM 573 O O . SER A 1 74 ? -10.128 -0.060 -7.751 1.00 73.12 74 SER A O 1
ATOM 575 N N . ALA A 1 75 ? -9.451 0.061 -9.876 1.00 75.62 75 ALA A N 1
ATOM 576 C CA . ALA A 1 75 ? -10.779 0.365 -10.416 1.00 75.62 75 ALA A CA 1
ATOM 577 C C . ALA A 1 75 ? -11.799 -0.771 -10.204 1.00 75.62 75 ALA A C 1
ATOM 579 O O . ALA A 1 75 ? -12.968 -0.502 -9.906 1.00 75.62 75 ALA A O 1
ATOM 580 N N . ILE A 1 76 ? -11.370 -2.031 -10.333 1.00 77.12 76 ILE A N 1
ATOM 581 C CA . ILE A 1 76 ? -12.213 -3.205 -10.049 1.00 77.12 76 ILE A CA 1
ATOM 582 C C . ILE A 1 76 ? -12.573 -3.241 -8.564 1.00 77.12 76 ILE A C 1
ATOM 584 O O . ILE A 1 76 ? -13.749 -3.347 -8.219 1.00 77.12 76 ILE A O 1
ATOM 588 N N . GLU A 1 77 ? -11.583 -3.056 -7.693 1.00 73.56 77 GLU A N 1
ATOM 589 C CA . GLU A 1 77 ? -11.782 -3.029 -6.244 1.00 73.56 77 GLU A CA 1
ATOM 590 C C . GLU A 1 77 ? -12.759 -1.918 -5.818 1.00 73.56 77 GLU A C 1
ATOM 592 O O . GLU A 1 77 ? -13.617 -2.148 -4.965 1.00 73.56 77 GLU A O 1
ATOM 597 N N . TYR A 1 78 ? -12.699 -0.731 -6.437 1.00 71.56 78 TYR A N 1
ATOM 598 C CA . TYR A 1 78 ? -13.674 0.343 -6.196 1.00 71.56 78 TYR A CA 1
ATOM 599 C C . TYR A 1 78 ? -15.094 -0.040 -6.637 1.00 71.56 78 TYR A C 1
ATOM 601 O O . TYR A 1 78 ? -16.056 0.245 -5.919 1.00 71.56 78 TYR A O 1
ATOM 609 N N . ARG A 1 79 ? -15.246 -0.702 -7.792 1.00 72.62 79 ARG A N 1
ATOM 610 C CA . ARG A 1 79 ? -16.554 -1.182 -8.278 1.00 72.62 79 ARG A CA 1
ATOM 611 C C . ARG A 1 79 ? -17.162 -2.256 -7.378 1.00 72.62 79 ARG A C 1
ATOM 613 O O . ARG A 1 79 ? -18.384 -2.327 -7.260 1.00 72.62 79 ARG A O 1
ATOM 620 N N . GLU A 1 80 ? -16.340 -3.102 -6.772 1.00 69.50 80 GLU A N 1
ATOM 621 C CA . GLU A 1 80 ? -16.807 -4.112 -5.819 1.00 69.50 80 GLU A CA 1
ATOM 622 C C . GLU A 1 80 ? -17.120 -3.501 -4.451 1.00 69.50 80 GLU A C 1
ATOM 624 O O . GLU A 1 80 ? -18.166 -3.798 -3.876 1.00 69.50 80 GLU A O 1
ATOM 629 N N . ALA A 1 81 ? -16.296 -2.565 -3.973 1.00 63.03 81 ALA A N 1
ATOM 630 C CA . ALA A 1 81 ? -16.546 -1.853 -2.721 1.00 63.03 81 ALA A CA 1
ATOM 631 C C . ALA A 1 81 ? -17.866 -1.059 -2.740 1.00 63.03 81 ALA A C 1
ATOM 633 O O . ALA A 1 81 ? -18.550 -0.997 -1.720 1.00 63.03 81 ALA A O 1
ATOM 634 N N . GLY A 1 82 ? -18.249 -0.493 -3.892 1.00 60.78 82 GLY A N 1
ATOM 635 C CA . GLY A 1 82 ? -19.535 0.193 -4.057 1.00 60.78 82 GLY A CA 1
ATOM 636 C C . GLY A 1 82 ? -20.747 -0.727 -3.878 1.00 60.78 82 GLY A C 1
ATOM 637 O O . GLY A 1 82 ? -21.748 -0.303 -3.314 1.00 60.78 82 GLY A O 1
ATOM 638 N N . ARG A 1 83 ? -20.639 -2.002 -4.278 1.00 59.78 83 ARG A N 1
ATOM 639 C CA . ARG A 1 83 ? -21.718 -2.994 -4.120 1.00 59.78 83 ARG A CA 1
ATOM 640 C C . ARG A 1 83 ? -21.785 -3.594 -2.713 1.00 59.78 83 ARG A C 1
ATOM 642 O O . ARG A 1 83 ? -22.847 -4.007 -2.272 1.00 59.78 83 ARG A O 1
ATOM 649 N N . GLU A 1 84 ? -20.672 -3.617 -1.984 1.00 57.41 84 GLU A N 1
ATOM 650 C CA . GLU A 1 84 ? -20.639 -4.079 -0.588 1.00 57.41 84 GLU A CA 1
ATOM 651 C C . GLU A 1 84 ? -21.151 -3.033 0.419 1.00 57.41 84 GLU A C 1
ATOM 653 O O . GLU A 1 84 ? -21.536 -3.396 1.531 1.00 57.41 84 GLU A O 1
ATOM 658 N N . GLY A 1 85 ? -21.152 -1.744 0.058 1.00 56.97 85 GLY A N 1
ATOM 659 C CA . GLY A 1 85 ? -21.649 -0.668 0.922 1.00 56.97 85 GLY A CA 1
ATOM 660 C C . GLY A 1 85 ? -23.130 -0.821 1.270 1.00 56.97 85 GLY A C 1
ATOM 661 O O . GLY A 1 85 ? -23.501 -0.680 2.433 1.00 56.97 85 GLY A O 1
ATOM 662 N N . GLU A 1 86 ? -23.946 -1.218 0.294 1.00 57.78 86 GLU A N 1
ATOM 663 C CA . GLU A 1 86 ? -25.392 -1.424 0.461 1.00 57.78 86 GLU A CA 1
ATOM 664 C C . GLU A 1 86 ? -25.706 -2.576 1.433 1.00 57.78 86 GLU A C 1
ATOM 666 O O . GLU A 1 86 ? -26.665 -2.513 2.197 1.00 57.78 86 GLU A O 1
ATOM 671 N N . ALA A 1 87 ? -24.847 -3.600 1.496 1.00 58.38 87 ALA A N 1
ATOM 672 C CA . ALA A 1 87 ? -25.015 -4.720 2.421 1.00 58.38 87 ALA A CA 1
ATOM 673 C C . ALA A 1 87 ? -24.730 -4.352 3.890 1.00 58.38 87 ALA A C 1
ATOM 675 O O . ALA A 1 87 ? -25.178 -5.058 4.790 1.00 58.38 87 ALA A O 1
ATOM 676 N N . ARG A 1 88 ? -23.993 -3.263 4.160 1.00 59.44 88 ARG A N 1
ATOM 677 C CA . ARG A 1 88 ? -23.716 -2.799 5.535 1.00 59.44 88 ARG A CA 1
ATOM 678 C C . ARG A 1 88 ? -24.839 -1.966 6.138 1.00 59.44 88 ARG A C 1
ATOM 680 O O . ARG A 1 88 ? -24.895 -1.855 7.358 1.00 59.44 88 ARG A O 1
ATOM 687 N N . GLU A 1 89 ? -25.702 -1.393 5.307 1.00 65.31 89 GLU A N 1
ATOM 688 C CA . GLU A 1 89 ? -26.922 -0.719 5.764 1.00 65.31 89 GLU A CA 1
ATOM 689 C C . GLU A 1 89 ? -28.070 -1.709 6.016 1.00 65.31 89 GLU A C 1
ATOM 691 O O . GLU A 1 89 ? -29.099 -1.347 6.591 1.00 65.31 89 GLU A O 1
ATOM 696 N N . ALA A 1 90 ? -27.893 -2.980 5.640 1.00 63.22 90 ALA A N 1
ATOM 697 C CA . ALA A 1 90 ? -28.830 -4.033 5.991 1.00 63.22 90 ALA A CA 1
ATOM 698 C C . ALA A 1 90 ? -28.845 -4.262 7.513 1.00 63.22 90 ALA A C 1
ATOM 700 O O . ALA A 1 90 ? -27.824 -4.170 8.196 1.00 63.22 90 ALA A O 1
ATOM 701 N N . HIS A 1 91 ? -30.037 -4.538 8.041 1.00 67.69 91 HIS A N 1
ATOM 702 C CA . HIS A 1 91 ? -30.314 -4.646 9.474 1.00 67.69 91 HIS A CA 1
ATOM 703 C C . HIS A 1 91 ? -29.391 -5.663 10.172 1.00 67.69 91 HIS A C 1
ATOM 705 O O . HIS A 1 91 ? -28.971 -6.634 9.534 1.00 67.69 91 HIS A O 1
ATOM 711 N N . PRO A 1 92 ? -29.093 -5.479 11.477 1.00 77.75 92 PRO A N 1
ATOM 712 C CA . PRO A 1 92 ? -28.281 -6.421 12.240 1.00 77.75 92 PRO A CA 1
ATOM 713 C C . PRO A 1 92 ? -28.833 -7.838 12.081 1.00 77.75 92 PRO A C 1
ATOM 715 O O . PRO A 1 92 ? -29.995 -8.116 12.380 1.00 77.75 92 PRO A O 1
ATOM 718 N N . ILE A 1 93 ? -27.995 -8.729 11.553 1.00 79.94 93 ILE A N 1
ATOM 719 C CA . ILE A 1 93 ? -28.367 -10.119 11.316 1.00 79.94 93 ILE A CA 1
ATOM 720 C C . ILE A 1 93 ? -28.402 -10.803 12.675 1.00 79.94 93 ILE A C 1
ATOM 722 O O . ILE A 1 93 ? -27.350 -11.083 13.237 1.00 79.94 93 ILE A O 1
ATOM 726 N N . GLN A 1 94 ? -29.592 -11.088 13.197 1.00 86.56 94 GLN A N 1
ATOM 727 C CA . GLN A 1 94 ? -29.731 -11.937 14.375 1.00 86.56 94 GLN A CA 1
ATOM 728 C C . GLN A 1 94 ? -29.699 -13.403 13.950 1.00 86.56 94 GLN A C 1
ATOM 730 O O . GLN A 1 94 ? -30.576 -13.880 13.229 1.00 86.56 94 GLN A O 1
ATOM 735 N N . PHE A 1 95 ? -28.701 -14.147 14.422 1.00 84.94 95 PHE A N 1
ATOM 736 C CA . PHE A 1 95 ? -28.624 -15.591 14.225 1.00 84.94 95 PHE A CA 1
ATOM 737 C C . PHE A 1 95 ? -28.724 -16.294 15.575 1.00 84.94 95 PHE A C 1
ATOM 739 O O . PHE A 1 95 ? -27.790 -16.265 16.374 1.00 84.94 95 PHE A O 1
ATOM 746 N N . ARG A 1 96 ? -29.870 -16.941 15.831 1.00 90.62 96 ARG A N 1
ATOM 747 C CA . ARG A 1 96 ? -30.139 -17.700 17.070 1.00 90.62 96 ARG A CA 1
ATOM 748 C C . ARG A 1 96 ? -29.955 -16.877 18.359 1.00 90.62 96 ARG A C 1
ATOM 750 O O . ARG A 1 96 ? -29.435 -17.388 19.343 1.00 90.62 96 ARG A O 1
ATOM 757 N N . GLY A 1 97 ? -30.359 -15.606 18.345 1.00 91.56 97 GLY A N 1
ATOM 758 C CA . GLY A 1 97 ? -30.206 -14.707 19.498 1.00 91.56 97 GLY A CA 1
ATOM 759 C C . GLY A 1 97 ? -28.780 -14.186 19.713 1.00 91.56 97 GLY A C 1
ATOM 760 O O . GLY A 1 97 ? -28.492 -13.616 20.761 1.00 91.56 97 GLY A O 1
ATOM 761 N N . HIS A 1 98 ? -27.888 -14.376 18.739 1.00 86.81 98 HIS A N 1
ATOM 762 C CA . HIS A 1 98 ? -26.574 -13.745 18.699 1.00 86.81 98 HIS A CA 1
ATOM 763 C C . HIS A 1 98 ? -26.509 -12.727 17.562 1.00 86.81 98 HIS A C 1
ATOM 765 O O . HIS A 1 98 ? -27.137 -12.930 16.521 1.00 86.81 98 HIS A O 1
ATOM 771 N N . ASP A 1 99 ? -25.680 -11.700 17.747 1.00 87.19 99 ASP A N 1
ATOM 772 C CA . ASP A 1 99 ? -25.354 -10.691 16.737 1.00 87.19 99 ASP A CA 1
ATOM 773 C C . ASP A 1 99 ? -23.970 -11.003 16.133 1.00 87.19 99 ASP A C 1
ATOM 775 O O . ASP A 1 99 ? -22.953 -10.457 16.581 1.00 87.19 99 ASP A O 1
ATOM 779 N N . PRO A 1 100 ? -23.861 -11.948 15.176 1.00 86.56 100 PRO A N 1
ATOM 780 C CA . PRO A 1 100 ? -22.594 -12.248 14.529 1.00 86.56 100 PRO A CA 1
ATOM 781 C C . PRO A 1 100 ? -22.032 -11.011 13.824 1.00 86.56 100 PRO A C 1
ATOM 783 O O . PRO A 1 100 ? -22.665 -10.414 12.953 1.00 86.56 100 PRO A O 1
ATOM 786 N N . VAL A 1 101 ? -20.786 -10.669 14.150 1.00 82.00 101 VAL A N 1
ATOM 787 C CA . VAL A 1 101 ? -20.032 -9.655 13.412 1.00 82.00 101 VAL A CA 1
ATOM 788 C C . VAL A 1 101 ? -19.459 -10.307 12.159 1.00 82.00 101 VAL A C 1
ATOM 790 O O . VAL A 1 101 ? -18.515 -11.095 12.225 1.00 82.00 101 VAL A O 1
ATOM 793 N N . LEU A 1 102 ? -20.043 -9.987 11.005 1.00 81.56 102 LEU A N 1
ATOM 794 C CA . LEU A 1 102 ? -19.509 -10.396 9.711 1.00 81.56 102 LEU A CA 1
ATOM 795 C C . LEU A 1 102 ? -18.310 -9.523 9.352 1.00 81.56 102 LEU A C 1
ATOM 797 O O . LEU A 1 102 ? -18.408 -8.302 9.218 1.00 81.56 102 LEU A O 1
ATOM 801 N N . TYR A 1 103 ? -17.168 -10.170 9.163 1.00 80.19 103 TYR A N 1
ATOM 802 C CA . TYR A 1 103 ? -15.977 -9.528 8.633 1.00 80.19 103 TYR A CA 1
ATOM 803 C C . TYR A 1 103 ? -15.850 -9.845 7.149 1.00 80.19 103 TYR A C 1
ATOM 805 O O . TYR A 1 103 ? -16.168 -10.947 6.707 1.00 80.19 103 TYR A O 1
ATOM 813 N N . LYS A 1 104 ? -15.355 -8.872 6.380 1.00 80.38 104 LYS A N 1
ATOM 814 C CA . LYS A 1 104 ? -14.972 -9.110 4.989 1.00 80.38 104 LYS A CA 1
ATOM 815 C C . LYS A 1 104 ? -13.872 -10.170 4.958 1.00 80.38 104 LYS A C 1
ATOM 817 O O . LYS A 1 104 ? -12.927 -10.075 5.746 1.00 80.38 104 LYS A O 1
ATOM 822 N N . ASP A 1 105 ? -13.983 -11.121 4.037 1.00 85.56 105 ASP A N 1
ATOM 823 C CA . ASP A 1 105 ? -12.900 -12.059 3.774 1.00 85.56 105 ASP A CA 1
ATOM 824 C C . ASP A 1 105 ? -11.718 -11.288 3.174 1.00 85.56 105 ASP A C 1
ATOM 826 O O . ASP A 1 105 ? -11.826 -10.611 2.147 1.00 85.56 105 ASP A O 1
ATOM 830 N N . LEU A 1 106 ? -10.603 -11.291 3.892 1.00 85.44 106 LEU A N 1
ATOM 831 C CA . LEU A 1 106 ? -9.399 -10.569 3.521 1.00 85.44 106 LEU A CA 1
ATOM 832 C C . LEU A 1 106 ? -8.248 -11.555 3.491 1.00 85.44 106 LEU A C 1
ATOM 834 O O . LEU A 1 106 ? -7.998 -12.272 4.459 1.00 85.44 106 LEU A O 1
ATOM 838 N N . VAL A 1 107 ? -7.481 -11.509 2.404 1.00 86.81 107 VAL A N 1
ATOM 839 C CA . VAL A 1 107 ? -6.265 -12.311 2.253 1.00 86.81 107 VAL A CA 1
ATOM 840 C C . VAL A 1 107 ? -5.312 -12.045 3.427 1.00 86.81 107 VAL A C 1
ATOM 842 O O . VAL A 1 107 ? -5.162 -10.903 3.872 1.00 86.81 107 VAL A O 1
ATOM 845 N N . ALA A 1 108 ? -4.620 -13.082 3.909 1.00 87.06 108 ALA A N 1
ATOM 846 C CA . ALA A 1 108 ? -3.744 -13.013 5.084 1.00 87.06 108 ALA A CA 1
ATOM 847 C C . ALA A 1 108 ? -2.721 -11.860 5.034 1.00 87.06 108 ALA A C 1
ATOM 849 O O . ALA A 1 108 ? -2.478 -11.203 6.046 1.00 87.06 108 ALA A O 1
ATOM 850 N N . ILE A 1 109 ? -2.175 -11.555 3.852 1.00 86.69 109 ILE A N 1
ATOM 851 C CA . ILE A 1 109 ? -1.237 -10.438 3.663 1.00 86.69 109 ILE A CA 1
ATOM 852 C C . ILE A 1 109 ? -1.878 -9.070 3.942 1.00 86.69 109 ILE A C 1
ATOM 854 O O . ILE A 1 109 ? -1.238 -8.176 4.491 1.00 86.69 109 ILE A O 1
ATOM 858 N N . THR A 1 110 ? -3.160 -8.907 3.617 1.00 86.38 110 THR A N 1
ATOM 859 C CA . THR A 1 110 ? -3.928 -7.690 3.895 1.00 86.38 110 THR A CA 1
ATOM 860 C C . THR A 1 110 ? -4.200 -7.549 5.387 1.00 86.38 110 THR A C 1
ATOM 862 O O . THR A 1 110 ? -4.070 -6.454 5.936 1.00 86.38 110 THR A O 1
ATOM 865 N N . LEU A 1 111 ? -4.522 -8.654 6.067 1.00 88.94 111 LEU A N 1
ATOM 866 C CA . LEU A 1 111 ? -4.678 -8.670 7.523 1.00 88.94 111 LEU A CA 1
ATOM 867 C C . LEU A 1 111 ? -3.367 -8.319 8.233 1.00 88.94 111 LEU A C 1
ATOM 869 O O . LEU A 1 111 ? -3.371 -7.478 9.129 1.00 88.94 111 LEU A O 1
ATOM 873 N N . GLN A 1 112 ? -2.241 -8.889 7.795 1.00 88.56 112 GLN A N 1
ATOM 874 C CA . GLN A 1 112 ? -0.923 -8.558 8.338 1.00 88.56 112 GLN A CA 1
ATOM 875 C C . GLN A 1 112 ? -0.621 -7.063 8.191 1.00 88.56 112 GLN A C 1
ATOM 877 O O . GLN A 1 112 ? -0.280 -6.404 9.172 1.00 88.56 112 GLN A O 1
ATOM 882 N N . LYS A 1 113 ? -0.829 -6.506 6.995 1.00 89.38 113 LYS A N 1
ATOM 883 C CA . LYS A 1 113 ? -0.656 -5.073 6.737 1.00 89.38 113 LYS A CA 1
ATOM 884 C C . LYS A 1 113 ? -1.552 -4.199 7.628 1.00 89.38 113 LYS A C 1
ATOM 886 O O . LYS A 1 113 ? -1.114 -3.156 8.103 1.00 89.38 113 LYS A O 1
ATOM 891 N N . ARG A 1 114 ? -2.792 -4.616 7.914 1.00 92.12 114 ARG A N 1
ATOM 892 C CA . ARG A 1 114 ? -3.673 -3.901 8.863 1.00 92.12 114 ARG A CA 1
ATOM 893 C C . ARG A 1 114 ? -3.107 -3.897 10.278 1.00 92.12 114 ARG A C 1
ATOM 895 O O . ARG A 1 114 ? -3.154 -2.864 10.940 1.00 92.12 114 ARG A O 1
ATOM 902 N N . CYS A 1 115 ? -2.553 -5.021 10.723 1.00 91.50 115 CYS A N 1
ATOM 903 C CA . CYS A 1 115 ? -1.881 -5.105 12.018 1.00 91.50 115 CYS A CA 1
ATOM 904 C C . CYS A 1 115 ? -0.646 -4.197 12.072 1.00 91.50 115 CYS A C 1
ATOM 906 O O . CYS A 1 115 ? -0.445 -3.501 13.062 1.00 91.50 115 CYS A O 1
ATOM 908 N N . GLU A 1 116 ? 0.143 -4.160 10.999 1.00 92.19 116 GLU A N 1
ATOM 909 C CA . GLU A 1 116 ? 1.318 -3.291 10.873 1.00 92.19 116 GLU A CA 1
ATOM 910 C C . GLU A 1 116 ? 0.953 -1.801 10.975 1.00 92.19 116 GLU A C 1
ATOM 912 O O . GLU A 1 116 ? 1.669 -1.035 11.612 1.00 92.19 116 GLU A O 1
ATOM 917 N N . PHE A 1 117 ? -0.198 -1.396 10.433 1.00 94.56 117 PHE A N 1
ATOM 918 C CA . PHE A 1 117 ? -0.715 -0.026 10.528 1.00 94.56 117 PHE A CA 1
ATOM 919 C C . PHE A 1 117 ? -1.464 0.297 11.832 1.00 94.56 117 PHE A C 1
ATOM 921 O O . PHE A 1 117 ? -1.854 1.448 12.042 1.00 94.56 117 PHE A O 1
ATOM 928 N N . CYS A 1 118 ? -1.639 -0.673 12.734 1.00 93.50 118 CYS A N 1
ATOM 929 C CA . CYS A 1 118 ? -2.325 -0.472 14.011 1.00 93.50 118 CYS A CA 1
ATOM 930 C C . CYS A 1 118 ? -1.762 0.717 14.829 1.00 93.50 118 CYS A C 1
ATOM 932 O O . CYS A 1 118 ? -2.56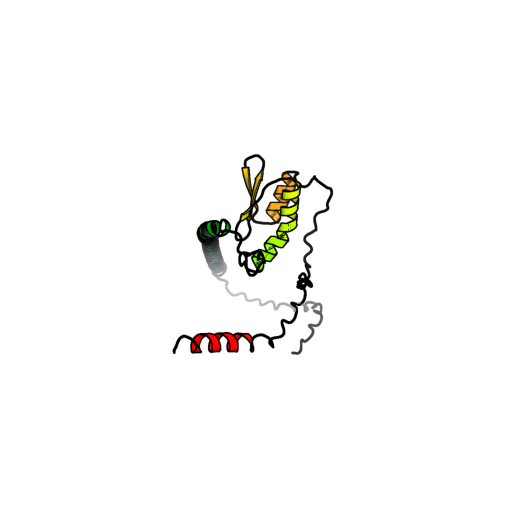3 1.541 15.291 1.00 93.50 118 CYS A O 1
ATOM 934 N N . PRO A 1 119 ? -0.428 0.915 14.940 1.00 93.56 119 PRO A N 1
ATOM 935 C CA . PRO A 1 119 ? 0.136 2.065 15.650 1.00 93.56 119 PRO A CA 1
ATOM 936 C C . PRO A 1 119 ? -0.283 3.404 15.030 1.00 93.56 119 PRO A C 1
ATOM 938 O O . PRO A 1 119 ? -0.725 4.305 15.737 1.00 93.56 119 PRO A O 1
ATOM 941 N N . VAL A 1 120 ? -0.243 3.506 13.697 1.00 93.94 120 VAL A N 1
ATOM 942 C CA . VAL A 1 120 ? -0.649 4.709 12.948 1.00 93.94 120 VAL A CA 1
ATOM 943 C C . VAL A 1 120 ? -2.124 5.022 13.192 1.00 93.94 120 VAL A C 1
ATOM 945 O O . VAL A 1 120 ? -2.480 6.152 13.513 1.00 93.94 120 VAL A O 1
ATOM 948 N N . THR A 1 121 ? -2.995 4.014 13.096 1.00 95.00 121 THR A N 1
ATOM 949 C CA . THR A 1 121 ? -4.433 4.204 13.341 1.00 95.00 121 THR A CA 1
ATOM 950 C C . THR A 1 121 ? -4.761 4.561 14.789 1.00 95.00 121 THR A C 1
ATOM 952 O O . THR A 1 121 ? -5.748 5.254 15.041 1.00 95.00 121 THR A O 1
ATOM 955 N N . THR A 1 122 ? -3.945 4.098 15.738 1.00 93.50 122 THR A N 1
ATOM 956 C CA . THR A 1 122 ? -4.092 4.424 17.160 1.00 93.50 122 THR A CA 1
ATOM 957 C C . THR A 1 122 ? -3.761 5.890 17.399 1.00 93.50 122 THR A C 1
ATOM 959 O O . THR A 1 122 ? -4.551 6.580 18.035 1.00 93.50 122 THR A O 1
ATOM 962 N N . LEU A 1 123 ? -2.678 6.390 16.796 1.00 92.38 123 LEU A N 1
ATOM 963 C CA . LEU A 1 123 ? -2.298 7.803 16.870 1.00 92.38 123 LEU A CA 1
ATOM 964 C C . LEU A 1 123 ? -3.339 8.721 16.229 1.00 92.38 123 LEU A C 1
ATOM 966 O O . LEU A 1 123 ? -3.726 9.717 16.828 1.00 92.38 123 LEU A O 1
ATOM 970 N N . LEU A 1 124 ? -3.856 8.364 15.048 1.00 93.94 124 LEU A N 1
ATOM 971 C CA . LEU A 1 124 ? -4.936 9.133 14.416 1.00 93.94 124 LEU A CA 1
ATOM 972 C C . LEU A 1 124 ? -6.177 9.198 15.316 1.00 93.94 124 LEU A C 1
ATOM 974 O O . LEU A 1 124 ? -6.783 10.258 15.450 1.00 93.94 124 LEU A O 1
ATOM 978 N N . ARG A 1 125 ? -6.524 8.089 15.984 1.00 94.38 125 ARG A N 1
ATOM 979 C CA . ARG A 1 125 ? -7.637 8.046 16.940 1.00 94.38 125 ARG A CA 1
ATOM 980 C C . ARG A 1 125 ? -7.368 8.902 18.180 1.00 94.38 125 ARG A C 1
ATOM 982 O O . ARG A 1 125 ? -8.264 9.625 18.596 1.00 94.38 125 ARG A O 1
ATOM 989 N N . GLN A 1 126 ? -6.165 8.829 18.750 1.00 91.75 126 GLN A N 1
ATOM 990 C CA . GLN A 1 126 ? -5.753 9.652 19.895 1.00 91.75 126 GLN A CA 1
ATOM 991 C C . GLN A 1 126 ? -5.785 11.147 19.555 1.00 91.75 126 GLN A C 1
ATOM 993 O O . GLN A 1 126 ? -6.227 11.949 20.368 1.00 91.75 126 GLN A O 1
ATOM 998 N N . ALA A 1 127 ? -5.418 11.509 18.324 1.00 91.50 127 ALA A N 1
ATOM 999 C CA . ALA A 1 127 ? -5.501 12.873 17.811 1.00 91.50 127 ALA A CA 1
ATOM 1000 C C . ALA A 1 127 ? -6.932 13.320 17.435 1.00 91.50 127 ALA A C 1
ATOM 1002 O O . ALA A 1 127 ? -7.114 14.429 16.937 1.00 91.50 127 ALA A O 1
ATOM 1003 N N . GLY A 1 128 ? -7.954 12.471 17.610 1.00 93.38 128 GLY A N 1
ATOM 1004 C CA . GLY A 1 128 ? -9.337 12.784 17.231 1.00 93.38 128 GLY A CA 1
ATOM 1005 C C . GLY A 1 128 ? -9.567 12.889 15.717 1.00 93.38 128 GLY A C 1
ATOM 1006 O O . GLY A 1 128 ? -10.570 13.450 15.277 1.00 93.38 128 GLY A O 1
ATOM 1007 N N . ILE A 1 129 ? -8.655 12.357 14.899 1.00 95.19 129 ILE A N 1
ATOM 1008 C CA . ILE A 1 129 ? -8.742 12.398 13.440 1.00 95.19 129 ILE A CA 1
ATOM 1009 C C . ILE A 1 129 ? -9.545 11.190 12.956 1.00 95.19 129 ILE A C 1
ATOM 1011 O O . ILE A 1 129 ? -9.138 10.034 13.106 1.00 95.19 129 ILE A O 1
ATOM 1015 N N . SER A 1 130 ? -10.688 11.458 12.323 1.00 94.88 130 SER A N 1
ATOM 1016 C CA . SER A 1 130 ? -11.459 10.419 11.640 1.00 94.88 130 SER A CA 1
ATOM 1017 C C . SER A 1 130 ? -10.690 9.896 10.424 1.00 94.88 130 SER A C 1
ATOM 1019 O O . SER A 1 130 ? -10.156 10.656 9.613 1.00 94.88 130 SER A O 1
ATOM 1021 N N . TYR A 1 131 ? -10.630 8.573 10.297 1.00 96.44 131 TYR A N 1
ATOM 1022 C CA . TYR A 1 131 ? -9.974 7.903 9.182 1.00 96.44 131 TYR A CA 1
ATOM 1023 C C . TYR A 1 131 ? -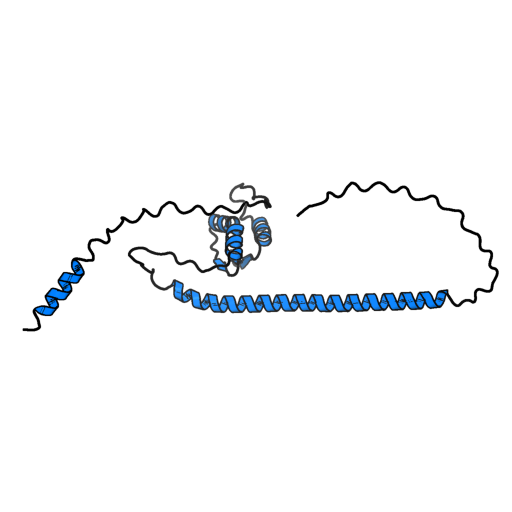10.835 6.757 8.658 1.00 96.44 131 TYR A C 1
ATOM 1025 O O . TYR A 1 131 ? -11.700 6.221 9.351 1.00 96.44 131 TYR A O 1
ATOM 1033 N N . SER A 1 132 ? -10.557 6.360 7.423 1.00 93.94 132 SER A N 1
ATOM 1034 C CA . SER A 1 132 ? -11.132 5.183 6.782 1.00 93.94 132 SER A CA 1
ATOM 1035 C C . SER A 1 132 ? -10.023 4.299 6.216 1.00 93.94 132 SER A C 1
ATOM 1037 O O . SER A 1 132 ? -8.966 4.785 5.804 1.00 93.94 132 SER A O 1
ATOM 1039 N N . CYS A 1 133 ? -10.256 2.987 6.219 1.00 91.38 133 CYS A N 1
ATOM 1040 C CA . CYS A 1 133 ? -9.343 2.006 5.642 1.00 91.38 133 CYS A CA 1
ATOM 1041 C C . CYS A 1 133 ? -9.849 1.592 4.256 1.00 91.38 133 CYS A C 1
ATOM 1043 O O . CYS A 1 133 ? -10.813 0.835 4.146 1.00 91.38 133 CYS A O 1
ATOM 1045 N N . GLY A 1 134 ? -9.184 2.073 3.210 1.00 88.62 134 GLY A N 1
ATOM 1046 C CA . GLY A 1 134 ? -9.372 1.630 1.833 1.00 88.62 134 GLY A CA 1
ATOM 1047 C C . GLY A 1 134 ? -8.701 0.283 1.553 1.00 88.62 134 GLY A C 1
ATOM 1048 O O . GLY A 1 134 ? -7.807 -0.160 2.282 1.00 88.62 134 GLY A O 1
ATOM 1049 N N . HIS A 1 135 ? -9.139 -0.365 0.478 1.00 78.25 135 HIS A N 1
ATOM 1050 C CA . HIS A 1 135 ? -8.588 -1.621 -0.028 1.00 78.25 135 HIS A CA 1
ATOM 1051 C C . HIS A 1 135 ? -7.455 -1.350 -1.054 1.00 78.25 135 HIS A C 1
ATOM 1053 O O . HIS A 1 135 ? -7.446 -0.269 -1.651 1.00 78.25 135 HIS A O 1
ATOM 1059 N N . PRO A 1 136 ? -6.452 -2.243 -1.211 1.00 78.94 136 PRO A N 1
ATOM 1060 C CA . PRO A 1 136 ? -6.142 -3.416 -0.381 1.00 78.94 136 PRO A CA 1
ATOM 1061 C C . PRO A 1 136 ? -5.662 -3.037 1.024 1.00 78.94 136 PRO A C 1
ATOM 1063 O O . PRO A 1 136 ? -6.046 -3.673 2.003 1.00 78.94 136 PRO A O 1
ATOM 1066 N N . LEU A 1 137 ? -4.917 -1.941 1.153 1.00 88.19 137 LEU A N 1
ATOM 1067 C CA . LEU A 1 137 ? -4.667 -1.268 2.423 1.00 88.19 137 LEU A CA 1
ATOM 1068 C C . LEU A 1 137 ? -4.240 0.179 2.155 1.00 88.19 137 LEU A C 1
ATOM 1070 O O . LEU A 1 137 ? -3.119 0.425 1.714 1.00 88.19 137 LEU A O 1
ATOM 1074 N N . ARG A 1 138 ? -5.134 1.132 2.418 1.00 92.88 138 ARG A N 1
ATOM 1075 C CA . ARG A 1 138 ? -4.844 2.571 2.361 1.00 92.88 138 ARG A CA 1
ATOM 1076 C C . ARG A 1 138 ? -5.496 3.244 3.558 1.00 92.88 138 ARG A C 1
ATOM 1078 O O . ARG A 1 138 ? -6.678 3.014 3.788 1.00 92.88 138 ARG A O 1
ATOM 1085 N N . ILE A 1 139 ? -4.776 4.068 4.312 1.00 95.25 139 ILE A N 1
ATOM 1086 C CA . ILE A 1 139 ? -5.421 4.915 5.328 1.00 95.25 139 ILE A CA 1
ATOM 1087 C C . ILE A 1 139 ? -5.741 6.252 4.685 1.00 95.25 139 ILE A C 1
ATOM 1089 O O . ILE A 1 139 ? -4.849 6.910 4.154 1.00 95.25 139 ILE A O 1
ATOM 1093 N N . ILE A 1 140 ? -7.009 6.641 4.733 1.00 95.50 140 ILE A N 1
ATOM 1094 C CA . ILE A 1 140 ? -7.505 7.885 4.156 1.00 95.50 140 ILE A CA 1
ATOM 1095 C C . ILE A 1 140 ? -8.094 8.724 5.283 1.00 95.50 140 ILE A C 1
ATOM 1097 O O . ILE A 1 140 ? -8.998 8.270 5.987 1.00 95.50 140 ILE A O 1
ATOM 1101 N N . PHE A 1 141 ? -7.596 9.944 5.450 1.00 95.81 141 PHE A N 1
ATOM 1102 C CA . PHE A 1 141 ? -8.069 10.885 6.466 1.00 95.81 141 PHE A CA 1
ATOM 1103 C C . PHE A 1 141 ? -7.952 12.324 5.965 1.00 95.81 141 PHE A C 1
ATOM 1105 O O . PHE A 1 141 ? -7.305 12.599 4.953 1.00 95.81 141 PHE A O 1
ATOM 1112 N N . ARG A 1 142 ? -8.606 13.258 6.656 1.00 95.25 142 ARG A N 1
ATOM 1113 C CA . ARG A 1 142 ? -8.484 14.691 6.371 1.00 95.25 142 ARG A CA 1
ATOM 1114 C C . ARG A 1 142 ? -7.553 15.342 7.385 1.00 95.25 142 ARG A C 1
ATOM 1116 O O . ARG A 1 142 ? -7.733 15.164 8.583 1.00 95.25 142 ARG A O 1
ATOM 1123 N N . HIS A 1 143 ? -6.598 16.124 6.897 1.00 93.44 143 HIS A N 1
ATOM 1124 C CA . HIS A 1 143 ? -5.696 16.923 7.722 1.00 93.44 143 HIS A CA 1
ATOM 1125 C C . HIS A 1 143 ? -5.534 18.304 7.086 1.00 93.44 143 HIS A C 1
ATOM 1127 O O . HIS A 1 143 ? -5.225 18.408 5.898 1.00 93.44 143 HIS A O 1
ATOM 1133 N N . ASN A 1 144 ? -5.794 19.369 7.850 1.00 92.25 144 ASN A N 1
ATOM 1134 C CA . ASN A 1 144 ? -5.776 20.756 7.361 1.00 92.25 144 ASN A CA 1
ATOM 1135 C C . ASN A 1 144 ? -6.625 20.967 6.089 1.00 92.25 144 ASN A C 1
ATOM 1137 O O . ASN A 1 144 ? -6.185 21.585 5.122 1.00 92.25 144 ASN A O 1
ATOM 1141 N N . GLY A 1 145 ? -7.821 20.370 6.050 1.00 93.75 145 GLY A N 1
ATOM 1142 C CA . GLY A 1 145 ? -8.740 20.448 4.907 1.00 93.75 145 GLY A CA 1
ATOM 1143 C C . GLY A 1 145 ? -8.324 19.639 3.670 1.00 93.75 145 GLY A C 1
ATOM 1144 O O . GLY A 1 145 ? -9.112 19.526 2.734 1.00 93.75 145 GLY A O 1
ATOM 1145 N N . LYS A 1 146 ? -7.132 19.029 3.659 1.00 95.56 146 LYS A N 1
ATOM 1146 C CA . LYS A 1 146 ? -6.651 18.195 2.551 1.00 95.56 146 LYS A CA 1
ATOM 1147 C C . LYS A 1 146 ? -6.890 16.719 2.842 1.00 95.56 146 LYS A C 1
ATOM 1149 O O . LYS A 1 146 ? -6.704 16.255 3.966 1.00 95.56 146 LYS A O 1
ATOM 1154 N N . LEU A 1 147 ? -7.307 15.982 1.815 1.00 95.12 147 LEU A N 1
ATOM 1155 C CA . LEU A 1 147 ? -7.414 14.530 1.877 1.00 95.12 147 LEU A CA 1
ATOM 1156 C C . LEU A 1 147 ? -6.010 13.931 1.755 1.00 95.12 147 LEU A C 1
ATOM 1158 O O . LEU A 1 147 ? -5.345 14.115 0.738 1.00 95.12 147 LEU A O 1
ATOM 1162 N N . VAL A 1 148 ? -5.572 13.227 2.790 1.00 96.00 148 VAL A N 1
ATOM 1163 C CA . VAL A 1 148 ? -4.282 12.539 2.836 1.00 96.00 148 VAL A CA 1
ATOM 1164 C C . VAL A 1 148 ? -4.529 11.044 2.701 1.00 96.00 148 VAL A C 1
ATOM 1166 O O . VAL A 1 148 ? -5.461 10.499 3.297 1.00 96.00 148 VAL A O 1
ATOM 1169 N N . GLN A 1 149 ? -3.693 10.382 1.905 1.00 95.81 149 GLN A N 1
ATOM 1170 C CA . GLN A 1 149 ? -3.722 8.937 1.716 1.00 95.81 149 GLN A CA 1
ATOM 1171 C C . GLN A 1 149 ? -2.353 8.355 2.047 1.00 95.81 149 GLN A C 1
ATOM 1173 O O . GLN A 1 149 ? -1.345 8.828 1.532 1.00 95.81 149 GLN A O 1
ATOM 1178 N N . LEU A 1 150 ? -2.330 7.318 2.881 1.00 95.38 150 LEU A N 1
ATOM 1179 C CA . LEU A 1 150 ? -1.120 6.588 3.249 1.00 95.38 150 LEU A CA 1
ATOM 1180 C C . LEU A 1 150 ? -1.185 5.189 2.648 1.00 95.38 150 LEU A C 1
ATOM 1182 O O . LEU A 1 150 ? -2.115 4.430 2.945 1.00 95.38 150 LEU A O 1
ATOM 1186 N N . ARG A 1 151 ? -0.204 4.853 1.806 1.00 92.56 151 ARG A N 1
ATOM 1187 C CA . ARG A 1 151 ? -0.086 3.537 1.157 1.00 92.56 151 ARG A CA 1
ATOM 1188 C C . ARG A 1 151 ? 0.964 2.659 1.827 1.00 92.56 151 ARG A C 1
ATOM 1190 O O . ARG A 1 151 ? 0.888 1.435 1.736 1.00 92.56 151 ARG A O 1
ATOM 1197 N N . SER A 1 152 ? 1.929 3.270 2.511 1.00 93.19 152 SER A N 1
ATOM 1198 C CA . SER A 1 152 ? 2.996 2.561 3.216 1.00 93.19 152 SER A CA 1
ATOM 1199 C C . SER A 1 152 ? 3.199 3.083 4.636 1.00 93.19 152 SER A C 1
ATOM 1201 O O . SER A 1 152 ? 2.897 4.233 4.952 1.00 93.19 152 SER A O 1
ATOM 1203 N N . LEU A 1 153 ? 3.729 2.219 5.505 1.00 91.50 153 LEU A N 1
ATOM 1204 C CA . LEU A 1 153 ? 4.137 2.621 6.851 1.00 91.50 153 LEU A CA 1
ATOM 1205 C C . LEU A 1 153 ? 5.205 3.716 6.806 1.00 91.50 153 LEU A C 1
ATOM 1207 O O . LEU A 1 153 ? 5.185 4.630 7.617 1.00 91.50 153 LEU A O 1
ATOM 1211 N N . PHE A 1 154 ? 6.108 3.651 5.828 1.00 92.00 154 PHE A N 1
ATOM 1212 C CA . PHE A 1 154 ? 7.152 4.652 5.647 1.00 92.00 154 PHE A CA 1
ATOM 1213 C C . PHE A 1 154 ? 6.573 6.042 5.349 1.00 92.00 154 PHE A C 1
ATOM 1215 O O . PHE A 1 154 ? 6.948 7.015 6.000 1.00 92.00 154 PHE A O 1
ATOM 1222 N N . GLU A 1 155 ? 5.603 6.132 4.433 1.00 93.38 155 GLU A N 1
ATOM 1223 C CA . GLU A 1 155 ? 4.850 7.371 4.190 1.00 93.38 155 GLU A CA 1
ATOM 1224 C C . GLU A 1 155 ? 4.146 7.857 5.458 1.00 93.38 155 GLU A C 1
ATOM 1226 O O . GLU A 1 155 ? 4.181 9.050 5.756 1.00 93.38 155 GLU A O 1
ATOM 1231 N N . ALA A 1 156 ? 3.541 6.938 6.218 1.00 92.56 156 ALA A N 1
ATOM 1232 C CA . ALA A 1 156 ? 2.862 7.265 7.464 1.00 92.56 156 ALA A CA 1
ATOM 1233 C C . ALA A 1 156 ? 3.818 7.888 8.486 1.00 92.56 156 ALA A C 1
ATOM 1235 O O . ALA A 1 156 ? 3.501 8.931 9.050 1.00 92.56 156 ALA A O 1
ATOM 1236 N N . TYR A 1 157 ? 4.998 7.298 8.690 1.00 89.00 157 TYR A N 1
ATOM 1237 C CA . TYR A 1 157 ? 5.991 7.820 9.628 1.00 89.00 157 TYR A CA 1
ATOM 1238 C C . TYR A 1 157 ? 6.539 9.177 9.195 1.00 89.00 157 TYR A C 1
ATOM 1240 O O . TYR A 1 157 ? 6.604 10.091 10.015 1.00 89.00 157 TYR A O 1
ATOM 1248 N N . ASN A 1 158 ? 6.865 9.342 7.910 1.00 91.00 158 ASN A N 1
ATOM 1249 C CA . ASN A 1 158 ? 7.340 10.625 7.396 1.00 91.00 158 ASN A CA 1
ATOM 1250 C C . ASN A 1 158 ? 6.281 11.716 7.583 1.00 91.00 158 ASN A C 1
ATOM 1252 O O . ASN A 1 158 ? 6.586 12.811 8.049 1.00 91.00 158 ASN A O 1
ATOM 1256 N N . LEU A 1 159 ? 5.019 11.413 7.272 1.00 90.00 159 LEU A N 1
ATOM 1257 C CA . LEU A 1 159 ? 3.943 12.390 7.358 1.00 90.00 159 LEU A CA 1
ATOM 1258 C C . LEU A 1 159 ? 3.575 12.718 8.811 1.00 90.00 159 LEU A C 1
ATOM 1260 O O . LEU A 1 159 ? 3.398 13.891 9.135 1.00 90.00 159 LEU A O 1
ATOM 1264 N N . LEU A 1 160 ? 3.512 11.723 9.700 1.00 85.38 160 LEU A N 1
ATOM 1265 C CA . LEU A 1 160 ? 3.240 11.931 11.129 1.00 85.38 160 LEU A CA 1
ATOM 1266 C C . LEU A 1 160 ? 4.379 12.670 11.842 1.00 85.38 160 LEU A C 1
ATOM 1268 O O . LEU A 1 160 ? 4.110 13.471 12.735 1.00 85.38 160 LEU A O 1
ATOM 1272 N N . GLY A 1 161 ? 5.627 12.443 11.421 1.00 83.75 161 GLY A N 1
ATOM 1273 C CA . GLY A 1 161 ? 6.785 13.184 11.919 1.00 83.75 161 GLY A CA 1
ATOM 1274 C C . GLY A 1 161 ? 6.739 14.660 11.521 1.00 83.75 161 GLY A C 1
ATOM 1275 O O . GLY A 1 161 ? 6.985 15.528 12.350 1.00 83.75 161 GLY A O 1
ATOM 1276 N N . ILE A 1 162 ? 6.350 14.959 10.276 1.00 79.00 162 ILE A N 1
ATOM 1277 C CA . ILE A 1 162 ? 6.247 16.342 9.776 1.00 79.00 162 ILE A CA 1
ATOM 1278 C C . ILE A 1 162 ? 5.042 17.081 10.370 1.00 79.00 162 ILE A C 1
ATOM 1280 O O . ILE A 1 162 ? 5.118 18.273 10.652 1.00 79.00 162 ILE A O 1
ATOM 1284 N N . THR A 1 163 ? 3.911 16.399 10.547 1.00 76.00 163 THR A N 1
ATOM 1285 C CA . THR A 1 163 ? 2.654 17.041 10.977 1.00 76.00 163 THR A CA 1
ATOM 1286 C C . THR A 1 163 ? 2.565 17.273 12.486 1.00 76.00 163 THR A C 1
ATOM 1288 O O . THR A 1 163 ? 1.561 17.799 12.956 1.00 76.00 163 THR A O 1
ATOM 1291 N N . ASN A 1 164 ? 3.607 16.912 13.244 1.00 76.06 164 ASN A N 1
ATOM 1292 C CA . ASN A 1 164 ? 3.683 17.011 14.705 1.00 76.06 164 ASN A CA 1
ATOM 1293 C C . ASN A 1 164 ? 2.545 16.284 15.458 1.00 76.06 164 ASN A C 1
ATOM 1295 O O . ASN A 1 164 ? 2.367 16.467 16.660 1.00 76.06 164 ASN A O 1
ATOM 1299 N N . ILE A 1 165 ? 1.796 15.411 14.771 1.00 76.25 165 ILE A N 1
ATOM 1300 C CA . ILE A 1 165 ? 0.721 14.588 15.355 1.00 76.25 165 ILE A CA 1
ATOM 1301 C C . ILE A 1 165 ? 1.305 13.608 16.389 1.00 76.25 165 ILE A C 1
ATOM 1303 O O . ILE A 1 165 ? 0.631 13.209 17.332 1.00 76.25 165 ILE A O 1
ATOM 1307 N N . ALA A 1 166 ? 2.581 13.246 16.234 1.00 61.44 166 ALA A N 1
ATOM 1308 C CA . ALA A 1 166 ? 3.291 12.315 17.102 1.00 61.44 166 ALA A CA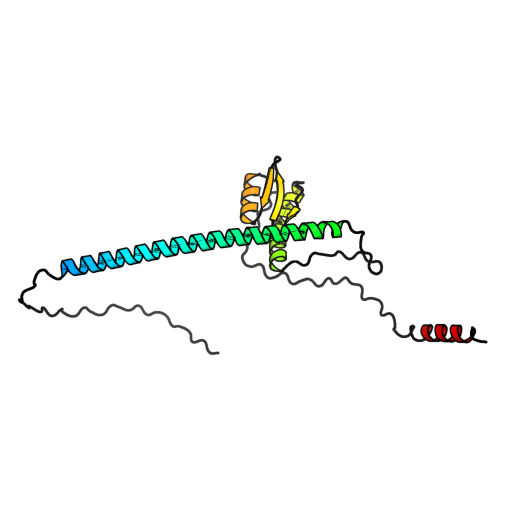 1
ATOM 1309 C C . ALA A 1 166 ? 3.773 12.916 18.437 1.00 61.44 166 ALA A C 1
ATOM 1311 O O . ALA A 1 166 ? 4.283 12.172 19.267 1.00 61.44 166 ALA A O 1
ATOM 1312 N N . SER A 1 167 ? 3.625 14.225 18.675 1.00 57.81 167 SER A N 1
ATOM 1313 C CA . SER A 1 167 ? 4.129 14.856 19.908 1.00 57.81 167 SER A CA 1
ATOM 1314 C C . SER A 1 167 ? 3.165 14.756 21.102 1.00 57.81 167 SER A C 1
ATOM 1316 O O . SER A 1 167 ? 3.363 15.458 22.092 1.00 57.81 167 SER A O 1
ATOM 1318 N N . ILE A 1 168 ? 2.115 13.930 21.013 1.00 54.88 168 ILE A N 1
ATOM 1319 C CA . ILE A 1 168 ? 1.050 13.890 22.027 1.00 54.88 168 ILE A CA 1
ATOM 1320 C C . ILE A 1 168 ? 1.442 13.096 23.280 1.00 54.88 168 ILE A C 1
ATOM 1322 O O . ILE A 1 168 ? 0.962 13.438 24.345 1.00 54.88 168 ILE A O 1
ATOM 1326 N N . ASP A 1 169 ? 2.370 12.147 23.216 1.00 49.81 169 ASP A N 1
ATOM 1327 C CA . ASP A 1 169 ? 2.956 11.505 24.398 1.00 49.81 169 ASP A CA 1
ATOM 1328 C C . ASP A 1 169 ? 4.312 10.940 23.979 1.00 49.81 169 ASP A C 1
ATOM 1330 O O . ASP A 1 169 ? 4.416 10.406 22.880 1.00 49.81 169 ASP A O 1
ATOM 1334 N N . GLY A 1 170 ? 5.357 11.059 24.802 1.00 55.78 170 GLY A N 1
ATOM 1335 C CA . GLY A 1 170 ? 6.743 10.659 24.493 1.00 55.78 170 GLY A CA 1
ATOM 1336 C C . GLY A 1 170 ? 6.975 9.149 24.299 1.00 55.78 170 GLY A C 1
ATOM 1337 O O . GLY A 1 170 ? 7.912 8.587 24.859 1.00 55.78 170 GLY A O 1
ATOM 1338 N N . GLN A 1 171 ? 6.118 8.473 23.538 1.00 53.50 171 GLN A N 1
ATOM 1339 C CA . GLN A 1 171 ? 6.174 7.059 23.234 1.00 53.50 171 GLN A CA 1
ATOM 1340 C C . GLN A 1 171 ? 7.177 6.825 22.102 1.00 53.50 171 GLN A C 1
ATOM 1342 O O . GLN A 1 171 ? 6.946 7.158 20.939 1.00 53.50 171 GLN A O 1
ATOM 1347 N N . GLU A 1 172 ? 8.317 6.247 22.469 1.00 56.69 172 GLU A N 1
ATOM 1348 C CA . GLU A 1 172 ? 9.366 5.846 21.540 1.00 56.69 172 GLU A CA 1
ATOM 1349 C C . GLU A 1 172 ? 8.807 4.846 20.516 1.00 56.69 172 GLU A C 1
ATOM 1351 O O . GLU A 1 172 ? 8.182 3.837 20.862 1.00 56.69 172 GLU A O 1
ATOM 1356 N N . TRP A 1 173 ? 8.998 5.144 19.232 1.00 52.22 173 TRP A N 1
ATOM 1357 C CA . TRP A 1 173 ? 8.493 4.306 18.153 1.00 52.22 173 TRP A CA 1
ATOM 1358 C C . TRP A 1 173 ? 9.137 2.917 18.203 1.00 52.22 173 TRP A C 1
ATOM 1360 O O . TRP A 1 173 ? 10.360 2.821 18.346 1.00 52.22 173 TRP A O 1
ATOM 1370 N N . PRO A 1 174 ? 8.370 1.827 18.015 1.00 54.22 174 PRO A N 1
ATOM 1371 C CA . PRO A 1 174 ? 8.962 0.508 17.890 1.00 54.22 174 PRO A CA 1
ATOM 1372 C C . PRO A 1 174 ? 9.839 0.491 16.634 1.00 54.22 174 PRO A C 1
ATOM 1374 O O . PRO A 1 174 ? 9.342 0.452 15.509 1.00 54.22 174 PRO A O 1
ATOM 1377 N N . GLN A 1 175 ? 11.159 0.537 16.831 1.00 57.47 175 GLN A N 1
ATOM 1378 C CA . GLN A 1 175 ? 12.149 0.263 15.792 1.00 57.47 175 GLN A CA 1
ATOM 1379 C C . GLN A 1 175 ? 11.731 -1.022 15.078 1.00 57.47 175 GLN A C 1
ATOM 1381 O O . GLN A 1 175 ? 11.436 -2.008 15.755 1.00 57.47 175 GLN A O 1
ATOM 1386 N N . ALA A 1 176 ? 11.661 -0.992 13.742 1.00 48.91 176 ALA A N 1
ATOM 1387 C CA . ALA A 1 176 ? 11.191 -2.088 12.897 1.00 48.91 176 ALA A CA 1
ATOM 1388 C C . ALA A 1 176 ? 11.935 -3.391 13.227 1.00 48.91 176 ALA A C 1
ATOM 1390 O O . ALA A 1 176 ? 12.989 -3.711 12.671 1.00 48.91 176 ALA A O 1
ATOM 1391 N N . ASN A 1 177 ? 11.402 -4.138 14.189 1.00 46.81 177 ASN A N 1
ATOM 1392 C CA . ASN A 1 177 ? 12.100 -5.262 14.769 1.00 46.81 177 ASN A CA 1
ATOM 1393 C C . ASN A 1 177 ? 11.819 -6.451 13.855 1.00 46.81 177 ASN A C 1
ATOM 1395 O O . ASN A 1 177 ? 10.714 -6.993 13.838 1.00 46.81 177 ASN A O 1
ATOM 1399 N N . LYS A 1 178 ? 12.818 -6.836 13.052 1.00 52.38 178 LYS A N 1
ATOM 1400 C CA . LYS A 1 178 ? 12.736 -7.845 11.972 1.00 52.38 178 LYS A CA 1
ATOM 1401 C C . LYS A 1 178 ? 12.424 -9.279 12.447 1.00 52.38 178 LYS A C 1
ATOM 1403 O O . LYS A 1 178 ? 12.701 -10.241 11.738 1.00 52.38 178 LYS A O 1
ATOM 1408 N N . LYS A 1 179 ? 11.883 -9.464 13.651 1.00 53.62 179 LYS A N 1
ATOM 1409 C CA . LYS A 1 179 ? 11.595 -10.768 14.259 1.00 53.62 179 LYS A CA 1
ATOM 1410 C C . LYS A 1 179 ? 10.244 -10.757 14.972 1.00 53.62 179 LYS A C 1
ATOM 1412 O O . LYS A 1 179 ? 10.157 -11.118 16.144 1.00 53.62 179 LYS A O 1
ATOM 1417 N N . HIS A 1 180 ? 9.171 -10.380 14.278 1.00 46.94 180 HIS A N 1
ATOM 1418 C CA . HIS A 1 180 ? 7.833 -10.701 14.769 1.00 46.94 180 HIS A CA 1
ATOM 1419 C C . HIS A 1 180 ? 7.615 -12.212 14.645 1.00 46.94 180 HIS A C 1
ATOM 1421 O O . HIS A 1 180 ? 7.289 -12.741 13.585 1.00 46.94 180 HIS A O 1
ATOM 1427 N N . LYS A 1 181 ? 7.837 -12.928 15.751 1.00 49.81 181 LYS A N 1
ATOM 1428 C CA . LYS A 1 181 ? 7.350 -14.298 15.908 1.00 49.81 181 LYS A CA 1
ATOM 1429 C C . LYS A 1 181 ? 5.831 -14.231 15.777 1.00 49.81 181 LYS A C 1
ATOM 1431 O O . LYS A 1 181 ? 5.195 -13.546 16.573 1.00 49.81 181 LYS A O 1
ATOM 1436 N N . SER A 1 182 ? 5.293 -14.896 14.753 1.00 45.44 182 SER A N 1
ATOM 1437 C CA . SER A 1 182 ? 3.861 -15.075 14.499 1.00 45.44 182 SER A CA 1
ATOM 1438 C C . SER A 1 182 ? 3.092 -15.166 15.814 1.00 45.44 182 SER A C 1
ATOM 1440 O O . SER A 1 182 ? 3.295 -16.112 16.582 1.00 45.44 182 SER A O 1
ATOM 1442 N N . THR A 1 183 ? 2.229 -14.186 16.082 1.00 49.62 183 THR A N 1
ATOM 1443 C CA . THR A 1 183 ? 1.328 -14.212 17.230 1.00 49.62 183 THR A CA 1
ATOM 1444 C C . THR A 1 183 ? 0.515 -15.494 17.135 1.00 49.62 183 THR A C 1
ATOM 1446 O O . THR A 1 183 ? -0.324 -15.655 16.253 1.00 49.62 183 THR A O 1
ATOM 1449 N N . ARG A 1 184 ? 0.816 -16.453 18.013 1.00 46.09 184 ARG A N 1
ATOM 1450 C CA . ARG A 1 184 ? 0.044 -17.684 18.166 1.00 46.09 184 ARG A CA 1
ATOM 1451 C C . ARG A 1 184 ? -1.392 -17.257 18.453 1.00 46.09 184 ARG A C 1
ATOM 1453 O O . ARG A 1 184 ? -1.631 -16.650 19.496 1.00 46.09 184 ARG A O 1
ATOM 1460 N N . TRP A 1 185 ? -2.308 -17.524 17.523 1.00 42.88 185 TRP A N 1
ATOM 1461 C CA . TRP A 1 185 ? -3.731 -17.249 17.691 1.00 42.88 185 TRP A CA 1
ATOM 1462 C C . TRP A 1 185 ? -4.170 -17.807 19.046 1.00 42.88 185 TRP A C 1
ATOM 1464 O O . TRP A 1 185 ? -4.138 -19.020 19.272 1.00 42.88 185 TRP A O 1
ATOM 1474 N N . ARG A 1 186 ? -4.494 -16.920 19.996 1.00 46.69 186 ARG A N 1
ATOM 1475 C CA . ARG A 1 186 ? -5.130 -17.348 21.240 1.00 46.69 186 ARG A CA 1
ATOM 1476 C C . ARG A 1 186 ? -6.510 -17.829 20.836 1.00 46.69 186 ARG A C 1
ATOM 1478 O O . ARG A 1 186 ? -7.360 -17.021 20.486 1.00 46.69 186 ARG A O 1
ATOM 1485 N N . SER A 1 187 ? -6.700 -19.144 20.869 1.00 44.84 187 SER A N 1
ATOM 1486 C CA . SER A 1 187 ? -8.032 -19.736 20.887 1.00 44.84 187 SER A CA 1
ATOM 1487 C C . SER A 1 187 ? -8.845 -19.000 21.952 1.00 44.84 187 SER A C 1
ATOM 1489 O O . SER A 1 187 ? -8.406 -18.897 23.105 1.00 44.84 187 SER A O 1
ATOM 1491 N N . VAL A 1 188 ? -9.965 -18.405 21.539 1.00 47.38 188 VAL A N 1
ATOM 1492 C CA . VAL A 1 188 ? -10.885 -17.696 22.425 1.00 47.38 188 VAL A CA 1
ATOM 1493 C C . VAL A 1 188 ? -11.510 -18.749 23.337 1.00 47.38 188 VAL A C 1
ATOM 1495 O O . VAL A 1 188 ? -12.528 -19.360 23.024 1.00 47.38 188 VAL A O 1
ATOM 1498 N N . ARG A 1 189 ? -10.850 -19.019 24.467 1.00 46.44 189 ARG A N 1
ATOM 1499 C CA . ARG A 1 189 ? -11.413 -19.801 25.568 1.00 46.44 189 ARG A CA 1
ATOM 1500 C C . ARG A 1 189 ? -12.488 -18.946 26.222 1.00 46.44 189 ARG A C 1
ATOM 1502 O O . ARG A 1 189 ? -12.198 -18.177 27.129 1.00 46.44 189 ARG A O 1
ATOM 1509 N N . GLY A 1 190 ? -13.696 -19.032 25.686 1.00 45.47 190 GLY A N 1
ATOM 1510 C CA . GLY A 1 190 ? -14.831 -18.260 26.178 1.00 45.47 190 GLY A CA 1
ATOM 1511 C C . GLY A 1 190 ? -16.179 -18.625 25.570 1.00 45.47 190 GLY A C 1
ATOM 1512 O O . GLY A 1 190 ? -17.164 -18.007 25.945 1.00 45.47 190 GLY A O 1
ATOM 1513 N N . VAL A 1 191 ? -16.262 -19.619 24.678 1.00 48.28 191 VAL A N 1
ATOM 1514 C CA . VAL A 1 191 ? -17.559 -20.231 24.375 1.00 48.28 191 VAL A CA 1
ATOM 1515 C C . VAL A 1 191 ? -17.886 -21.121 25.577 1.00 48.28 191 VAL A C 1
ATOM 1517 O O . VAL A 1 191 ? -17.171 -22.111 25.772 1.00 48.28 191 VAL A O 1
ATOM 1520 N N . PRO A 1 192 ? -18.874 -20.779 26.432 1.00 50.28 192 PRO A N 1
ATOM 1521 C CA . PRO A 1 192 ? -19.356 -21.727 27.424 1.00 50.28 192 PRO A CA 1
ATOM 1522 C C . PRO A 1 192 ? -19.761 -22.968 26.643 1.00 50.28 192 PRO A C 1
ATOM 1524 O O . PRO A 1 192 ? -20.503 -22.862 25.665 1.00 50.28 192 PRO A O 1
ATOM 1527 N N . ALA A 1 193 ? -19.188 -24.117 27.002 1.00 52.97 193 ALA A N 1
ATOM 1528 C CA . ALA A 1 193 ? -19.566 -25.387 26.414 1.00 52.97 193 ALA A CA 1
ATOM 1529 C C . ALA A 1 193 ? -21.089 -25.457 26.482 1.00 52.97 193 ALA A C 1
ATOM 1531 O O . ALA A 1 193 ? -21.648 -25.491 27.580 1.00 52.97 193 ALA A O 1
ATOM 1532 N N . GLY A 1 194 ? -21.731 -25.363 25.312 1.00 46.47 194 GLY A N 1
ATOM 1533 C CA . GLY A 1 194 ? -23.170 -25.478 25.196 1.00 46.47 194 GLY A CA 1
ATOM 1534 C C . GLY A 1 194 ? -23.571 -26.693 26.004 1.00 46.47 194 GLY A C 1
ATOM 1535 O O . GLY A 1 194 ? -22.966 -27.763 25.865 1.00 46.47 194 GLY A O 1
ATOM 1536 N N . THR A 1 195 ? -24.510 -26.478 26.919 1.00 52.44 195 THR A N 1
ATOM 1537 C CA . THR A 1 195 ? -25.207 -27.548 27.610 1.00 52.44 195 THR A CA 1
ATOM 1538 C C . THR A 1 195 ? -25.493 -28.620 26.572 1.00 52.44 195 THR A C 1
ATOM 1540 O O . THR A 1 195 ? -26.084 -28.343 25.528 1.00 52.44 195 THR A O 1
ATOM 1543 N N . LYS A 1 196 ? -24.964 -29.825 26.802 1.00 50.19 196 LYS A N 1
ATOM 1544 C CA . LYS A 1 196 ? -25.353 -31.000 26.033 1.00 50.19 196 LYS A CA 1
ATOM 1545 C C . LYS A 1 196 ? -26.868 -31.079 26.170 1.00 50.19 196 LYS A C 1
ATOM 1547 O O . LYS A 1 196 ? -27.368 -31.483 27.210 1.00 50.19 196 LYS A O 1
ATOM 1552 N N . THR A 1 197 ? -27.597 -30.597 25.174 1.00 58.56 197 THR A N 1
ATOM 1553 C CA . THR A 1 197 ? -29.004 -30.923 25.020 1.00 58.56 197 THR A CA 1
ATOM 1554 C C . THR A 1 197 ? -29.015 -32.406 24.729 1.00 58.56 197 THR A C 1
ATOM 1556 O O . THR A 1 197 ? -28.612 -32.829 23.645 1.00 58.56 197 THR A O 1
ATOM 1559 N N . ASP A 1 198 ? -29.371 -33.185 25.744 1.00 50.81 198 ASP A N 1
ATOM 1560 C CA . ASP A 1 198 ? -29.587 -34.612 25.628 1.00 50.81 198 ASP A CA 1
ATOM 1561 C C . ASP A 1 198 ? -30.498 -34.867 24.425 1.00 50.81 198 ASP A C 1
ATOM 1563 O O . ASP A 1 198 ? -31.642 -34.416 24.364 1.00 50.81 198 ASP A O 1
ATOM 1567 N N . HIS A 1 199 ? -29.983 -35.594 23.435 1.00 50.47 199 HIS A N 1
ATOM 1568 C CA . HIS A 1 199 ? -30.717 -35.973 22.226 1.00 50.47 199 HIS A CA 1
ATOM 1569 C C . HIS A 1 199 ? -31.855 -36.980 22.502 1.00 50.47 199 HIS A C 1
ATOM 1571 O O . HIS A 1 199 ? -32.439 -37.527 21.569 1.00 50.47 199 HIS A O 1
ATOM 1577 N N . THR A 1 200 ? -32.202 -37.214 23.768 1.00 54.62 200 THR A N 1
ATOM 1578 C CA . THR A 1 200 ? -33.209 -38.189 24.202 1.00 54.62 200 THR A CA 1
ATOM 1579 C C . THR A 1 200 ? -34.641 -37.637 24.139 1.00 54.62 200 THR A C 1
ATOM 1581 O O . THR A 1 200 ? -35.588 -38.417 24.128 1.00 54.62 200 THR A O 1
ATOM 1584 N N . THR A 1 201 ? -34.844 -36.321 24.006 1.00 52.09 201 THR A N 1
ATOM 1585 C CA . THR A 1 201 ? -36.199 -35.722 24.068 1.00 52.09 201 THR A CA 1
ATOM 1586 C C . THR A 1 201 ? -36.874 -35.517 22.702 1.00 52.09 201 THR A C 1
ATOM 1588 O O . THR A 1 201 ? -38.047 -35.173 22.643 1.00 52.09 201 THR A O 1
ATOM 1591 N N . MET A 1 202 ? -36.189 -35.778 21.581 1.00 47.28 202 MET A N 1
ATOM 1592 C CA . MET A 1 202 ? -36.773 -35.628 20.229 1.00 47.28 202 MET A CA 1
ATOM 1593 C C . MET A 1 202 ? -37.530 -36.876 19.735 1.00 47.28 202 MET A C 1
ATOM 1595 O O . MET A 1 202 ? -38.196 -36.825 18.699 1.00 47.28 202 MET A O 1
ATOM 1599 N N . ALA A 1 203 ? -37.454 -38.000 20.457 1.00 51.25 203 ALA A N 1
ATOM 1600 C CA . ALA A 1 203 ? -38.209 -39.208 20.115 1.00 51.25 203 ALA A CA 1
ATOM 1601 C C . ALA A 1 203 ? -39.681 -39.132 20.566 1.00 51.25 203 ALA A C 1
ATOM 1603 O O . ALA A 1 203 ? -40.551 -39.689 19.900 1.00 51.25 203 ALA A O 1
ATOM 1604 N N . THR A 1 204 ? -39.977 -38.395 21.640 1.00 53.19 204 THR A N 1
ATOM 1605 C CA . THR A 1 204 ? -41.335 -38.318 22.204 1.00 53.19 204 THR A CA 1
ATOM 1606 C C . THR A 1 204 ? -42.219 -37.306 21.467 1.00 53.19 204 THR A C 1
ATOM 1608 O O . THR A 1 204 ? -43.411 -37.539 21.290 1.00 53.19 204 THR A O 1
ATOM 1611 N N . GLU A 1 205 ? -41.653 -36.217 20.943 1.00 50.62 205 GLU A N 1
ATOM 1612 C CA . GLU A 1 205 ? -42.445 -35.179 20.262 1.00 50.62 205 GLU A CA 1
ATOM 1613 C C . GLU A 1 205 ? -42.870 -35.585 18.836 1.00 50.62 205 GLU A C 1
ATOM 1615 O O . GLU A 1 205 ? -43.929 -35.184 18.357 1.00 50.62 205 GLU A O 1
ATOM 1620 N N . ARG A 1 206 ? -42.119 -36.483 18.179 1.00 53.34 206 ARG A N 1
ATOM 1621 C CA . ARG A 1 206 ? -42.512 -37.045 16.873 1.00 53.34 206 ARG A CA 1
ATOM 1622 C C . ARG A 1 206 ? -43.656 -38.060 16.951 1.00 53.34 206 ARG A C 1
ATOM 1624 O O . AR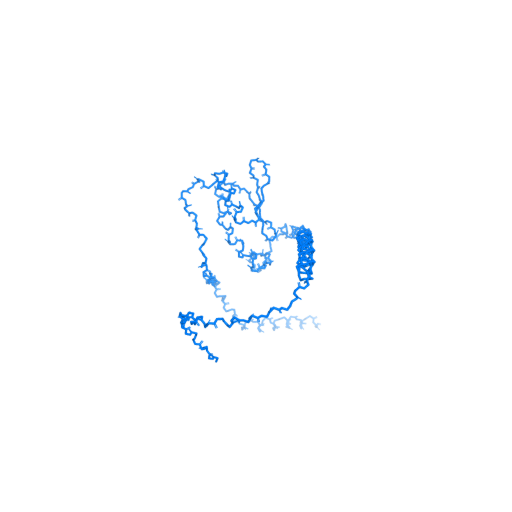G A 1 206 ? -44.355 -38.228 15.957 1.00 53.34 206 ARG A O 1
ATOM 1631 N N . GLN A 1 207 ? -43.878 -38.709 18.098 1.00 55.75 207 GLN A N 1
ATOM 1632 C CA . GLN A 1 207 ? -45.027 -39.611 18.271 1.00 55.75 207 GLN A CA 1
ATOM 1633 C C . GLN A 1 207 ? -46.338 -38.856 18.537 1.00 55.75 207 GLN A C 1
ATOM 1635 O O . GLN A 1 207 ? -47.387 -39.312 18.093 1.00 55.75 207 GLN A O 1
ATOM 1640 N N . SER A 1 208 ? -46.277 -37.676 19.163 1.00 56.44 208 SER A N 1
ATOM 1641 C CA . SER A 1 208 ? -47.456 -36.826 19.398 1.00 56.44 208 SER A CA 1
ATOM 1642 C C . SER A 1 208 ? -48.080 -36.322 18.087 1.00 56.44 208 SER A C 1
ATOM 1644 O O . SER A 1 208 ? -49.287 -36.424 17.887 1.00 56.44 208 SER A O 1
ATOM 1646 N N . ILE A 1 209 ? -47.257 -35.884 17.126 1.00 57.06 209 ILE A N 1
ATOM 1647 C CA . ILE A 1 209 ? -47.750 -35.331 15.849 1.00 57.06 209 ILE A CA 1
ATOM 1648 C C . ILE A 1 209 ? -48.431 -36.401 14.974 1.00 57.06 209 ILE A C 1
ATOM 1650 O O . ILE A 1 209 ? -49.379 -36.094 14.254 1.00 57.06 209 ILE A O 1
ATOM 1654 N N . LEU A 1 210 ? -48.000 -37.665 15.053 1.00 55.47 210 LEU A N 1
ATOM 1655 C CA . LEU A 1 210 ? -48.636 -38.755 14.303 1.00 55.47 210 LEU A CA 1
ATOM 1656 C C . LEU A 1 210 ? -49.947 -39.249 14.938 1.00 55.47 210 LEU A C 1
ATOM 1658 O O . LEU A 1 210 ? -50.763 -39.824 14.226 1.00 55.47 210 LEU A O 1
ATOM 1662 N N . GLN A 1 211 ? -50.184 -39.008 16.233 1.00 57.91 211 GLN A N 1
ATOM 1663 C CA . GLN A 1 211 ? -51.467 -39.339 16.867 1.00 57.91 211 GLN A CA 1
ATOM 1664 C C . GLN A 1 211 ? -52.556 -38.301 16.574 1.00 57.91 211 GLN A C 1
ATOM 1666 O O . GLN A 1 211 ? -53.711 -38.681 16.406 1.00 57.91 211 GLN A O 1
ATOM 1671 N N . THR A 1 212 ? -52.211 -37.018 16.430 1.00 60.75 212 THR A N 1
ATOM 1672 C CA . THR A 1 212 ? -53.207 -35.974 16.125 1.00 60.75 212 THR A CA 1
ATOM 1673 C C . THR A 1 212 ? -53.796 -36.116 14.718 1.00 60.75 212 THR A C 1
ATOM 1675 O O . THR A 1 212 ? -54.979 -35.867 14.523 1.00 60.75 212 THR A O 1
ATOM 1678 N N . LEU A 1 213 ? -53.015 -36.595 13.744 1.00 55.56 213 LEU A N 1
ATOM 1679 C CA . LEU A 1 213 ? -53.485 -36.786 12.364 1.00 55.56 213 LEU A CA 1
ATOM 1680 C C . LEU A 1 213 ? -54.391 -38.015 12.169 1.00 55.56 213 LEU A C 1
ATOM 1682 O O . LEU A 1 213 ? -55.017 -38.141 11.121 1.00 55.56 213 LEU A O 1
ATOM 1686 N N . ALA A 1 214 ? -54.472 -38.920 13.148 1.00 56.34 214 ALA A N 1
ATOM 1687 C CA . ALA A 1 214 ? -55.318 -40.112 13.061 1.00 56.34 214 ALA A CA 1
ATOM 1688 C C . ALA A 1 214 ? -56.760 -39.878 13.550 1.00 56.34 214 ALA A C 1
ATOM 1690 O O . ALA A 1 214 ? -57.627 -40.694 13.264 1.00 56.34 214 ALA A O 1
ATOM 1691 N N . VAL A 1 215 ? -57.026 -38.778 14.266 1.00 59.19 215 VAL A N 1
ATOM 1692 C CA . VAL A 1 215 ? -58.356 -38.467 14.829 1.00 59.19 215 VAL A CA 1
ATOM 1693 C C . VAL A 1 215 ? -59.220 -37.634 13.869 1.00 59.19 215 VAL A C 1
ATOM 1695 O O . VAL A 1 215 ? -60.433 -37.601 14.016 1.00 59.19 215 VAL A O 1
ATOM 1698 N N . GLU A 1 216 ? -58.637 -37.008 12.844 1.00 55.78 216 GLU A N 1
ATOM 1699 C CA . GLU A 1 216 ? -59.381 -36.221 11.839 1.00 55.78 216 GLU A CA 1
ATOM 1700 C C . GLU A 1 216 ? -59.835 -37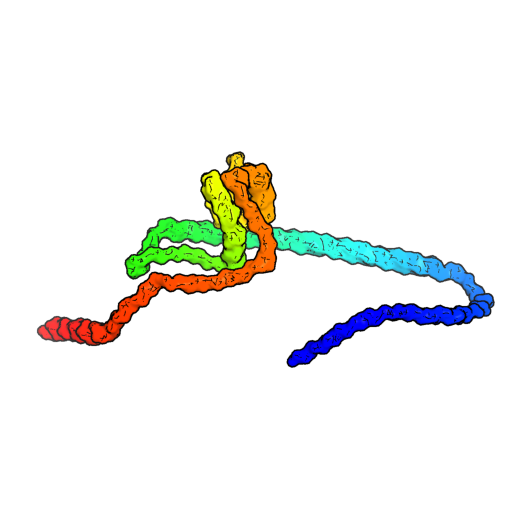.044 10.613 1.00 55.78 216 GLU A C 1
ATOM 1702 O O . GLU A 1 216 ? -60.289 -36.476 9.621 1.00 55.78 216 GLU A O 1
ATOM 1707 N N . ALA A 1 217 ? -59.696 -38.375 10.657 1.00 52.78 217 ALA A N 1
ATOM 1708 C CA . ALA A 1 217 ? -60.017 -39.277 9.545 1.00 52.78 217 ALA A CA 1
ATOM 1709 C C . ALA A 1 217 ? -61.204 -40.235 9.808 1.00 52.78 217 ALA A C 1
ATOM 1711 O O . ALA A 1 217 ? -61.445 -41.119 8.984 1.00 52.78 217 ALA A O 1
ATOM 1712 N N . GLU A 1 218 ? -61.947 -40.051 10.906 1.00 48.34 218 GLU A N 1
ATOM 1713 C CA . GLU A 1 218 ? -63.264 -40.672 11.169 1.00 48.34 218 GLU A CA 1
ATOM 1714 C C . GLU A 1 218 ? -64.378 -39.619 11.127 1.00 48.34 218 GLU A C 1
ATOM 1716 O O . GLU A 1 218 ? -65.466 -39.945 10.595 1.00 48.34 218 GLU A O 1
#

Organism: Pleurodeles waltl (NCBI:txid8319)

pLDDT: mean 74.37, std 17.8, range [42.88, 97.5]

Foldseek 3Di:
DDDDDDDDDDDDDDDDDDDDPPPPDPDDDDPPPPVVVVVVVVVVVVVVVVVVVVVVVVVVVVVVVVVVVVVVVLVVLVVVVVVVVVVVPDDQDQDPNDRDDDDDDADPVLVVVVVVCVVLVVLCVVLVWDWDAGPPGWIWTDDPNDIDIDPDPVSSVVVCVVVVSPVPDPDDDPDPDVDPDPDDPPDPPPPPPPDPPPPVPVVVVVVVVVVVVVVVPD

Sequence (218 aa):
MHTKPMGPLEDGKPPPRGPCPSLANKGQEGPVTRSFMEVLFTSLHNNIQTVKKDLSVDLREVQRNLEEIGDRVSAIEYREAGREGEAREAHPIQFRGHDPVLYKDLVAITLQKRCEFCPVTTLLRQAGISYSCGHPLRIIFRHNGKLVQLRSLFEAYNLLGITNIASIDGQEWPQANKKHKSTRWRSVRGVPAGTKTDHTTMATERQSILQTLAVEAE

Secondary structure (DSSP, 8-state):
---PPPPP----PPPP-PPP----------TTHHHHHHHHHHHHHHHHHHHHHHHHHHHHHHHHHHHHHHHHHHHHHHHHHHHHHHHHSSPP--BTTB---PPPP--HHHHHHHHHTHHHHHHHHHTT--EEEETTTEEEEEETTEEEEE-SHHHHHHHHHHTTGGGGS--------S----------TTS-------TTTHHHHHHHHHHHTTSTT-

InterPro domains:
  IPR042566 L1 transposable element, C-terminal domain [G3DSA:3.30.250.20] (92-161)

Radius of gyration: 37.07 Å; chains: 1; bounding box: 127×61×69 Å